Protein AF-K1RKN2-F1 (afdb_monomer_lite)

InterPro domains:
  IPR058036 Probable ATP-binding protein BrxC, 4th six-stranded beta-sheet domain [PF25796] (207-284)

Organism: NCBI:txid408170

Sequence (285 aa):
MEYEKEASGLKSLFAFDNPILDIKGFTSAAEFSATFPFVPYQFIVIQKVLAEIRKHGNSGKHLSGGERSMLSGFQEAAQKIENKDENALVPFYQFYDTVHTFLESAIRRVIDRCQNAADANDGLEQQDVNVLKLLYLVRYIEDVKANIENIAILMIDDIHTDKIALRASITASLERLLSQNYISRNGDTYAFLTDEEQDIAIDIKNTPVDSAQIVQSISQTVYGEIYPAKKYKYGKYDFAYDQYVDETLNGASTGGMRLRIVTVASDLYGVGDQRLIMDSQVNNE

pLDDT: mean 87.93, std 10.58, range [40.28, 98.69]

Structure (mmCIF, N/CA/C/O backbone):
data_AF-K1RKN2-F1
#
_entry.id   AF-K1RKN2-F1
#
loop_
_atom_site.group_PDB
_atom_site.id
_atom_site.type_symbol
_atom_site.label_atom_id
_atom_site.label_alt_id
_atom_site.label_comp_id
_atom_site.label_asym_id
_atom_site.label_entity_id
_atom_site.label_seq_id
_atom_site.pdbx_PDB_ins_code
_atom_site.Cartn_x
_atom_site.Cartn_y
_atom_site.Cartn_z
_atom_site.occupancy
_atom_site.B_iso_or_equiv
_atom_site.auth_seq_id
_atom_site.auth_comp_id
_atom_site.auth_asym_id
_atom_site.auth_atom_id
_atom_site.pdbx_PDB_model_num
ATOM 1 N N . MET A 1 1 ? -12.678 -11.183 26.853 1.00 65.19 1 MET A N 1
ATOM 2 C CA . MET A 1 1 ? -11.224 -11.286 26.615 1.00 65.19 1 MET A CA 1
ATOM 3 C C . MET A 1 1 ? -10.465 -10.783 27.837 1.00 65.19 1 MET A C 1
ATOM 5 O O . MET A 1 1 ? -10.923 -9.833 28.460 1.00 65.19 1 MET A O 1
ATOM 9 N N . GLU A 1 2 ? -9.357 -11.422 28.212 1.00 75.81 2 GLU A N 1
ATOM 10 C CA . GLU A 1 2 ? -8.550 -11.053 29.383 1.00 75.81 2 GLU A CA 1
ATOM 11 C C . GLU A 1 2 ? -7.178 -10.562 28.907 1.00 75.81 2 GLU A C 1
ATOM 13 O O . GLU A 1 2 ? -6.365 -11.355 28.440 1.00 75.81 2 GLU A O 1
ATOM 18 N N . TYR A 1 3 ? -6.930 -9.250 28.997 1.00 79.81 3 TYR A N 1
ATOM 19 C CA . TYR A 1 3 ? -5.730 -8.612 28.436 1.00 79.81 3 TYR A CA 1
ATOM 20 C C . TYR A 1 3 ? -4.422 -9.269 28.890 1.00 79.81 3 TYR A C 1
ATOM 22 O O . TYR A 1 3 ? -3.492 -9.377 28.102 1.00 79.81 3 TYR A O 1
ATOM 30 N N . GLU A 1 4 ? -4.336 -9.733 30.139 1.00 79.94 4 GLU A N 1
ATOM 31 C CA . GLU A 1 4 ? -3.111 -10.349 30.666 1.00 79.94 4 GLU A CA 1
ATOM 32 C C . GLU A 1 4 ? -2.678 -11.594 29.882 1.00 79.94 4 GLU A C 1
ATOM 34 O O . GLU A 1 4 ? -1.480 -11.844 29.760 1.00 79.94 4 GLU A O 1
ATOM 39 N N . LYS A 1 5 ? -3.631 -12.338 29.304 1.00 81.38 5 LYS A N 1
ATOM 40 C CA . LYS A 1 5 ? -3.345 -13.513 28.468 1.00 81.38 5 LYS A CA 1
ATOM 41 C C . LYS A 1 5 ? -2.843 -13.122 27.077 1.00 81.38 5 LYS A C 1
ATOM 43 O O . LYS A 1 5 ? -1.935 -13.768 26.563 1.00 81.38 5 LYS A O 1
ATOM 48 N N . GLU A 1 6 ? -3.358 -12.023 26.528 1.00 85.38 6 GLU A N 1
ATOM 49 C CA . GLU A 1 6 ? -3.052 -11.555 25.168 1.00 85.38 6 GLU A CA 1
ATOM 50 C C . GLU A 1 6 ? -1.935 -10.500 25.104 1.00 85.38 6 GLU A C 1
ATOM 52 O O . GLU A 1 6 ? -1.443 -10.170 24.025 1.00 85.38 6 GLU A O 1
ATOM 57 N N . ALA A 1 7 ? -1.482 -9.970 26.245 1.00 82.88 7 ALA A N 1
ATOM 58 C CA . ALA A 1 7 ? -0.577 -8.820 26.314 1.00 82.88 7 ALA A CA 1
ATOM 59 C C . ALA A 1 7 ? 0.721 -9.007 25.509 1.00 82.88 7 ALA A C 1
ATOM 61 O O . ALA A 1 7 ? 1.190 -8.075 24.852 1.00 82.88 7 ALA A O 1
ATOM 62 N N . SER A 1 8 ? 1.304 -10.210 25.542 1.00 82.69 8 SER A N 1
ATOM 63 C CA . SER A 1 8 ? 2.518 -10.525 24.776 1.00 82.69 8 SER A CA 1
ATOM 64 C C . SER A 1 8 ? 2.250 -10.546 23.266 1.00 82.69 8 SER A C 1
ATOM 66 O O . SER A 1 8 ? 3.017 -9.963 22.497 1.00 82.69 8 SER A O 1
ATOM 68 N N . GLY A 1 9 ? 1.136 -11.161 22.848 1.00 84.00 9 GLY A N 1
ATOM 69 C CA . GLY A 1 9 ? 0.706 -11.215 21.450 1.00 84.00 9 GLY A CA 1
ATOM 70 C C . GLY A 1 9 ? 0.421 -9.820 20.900 1.00 84.00 9 GLY A C 1
ATOM 71 O O . GLY A 1 9 ? 1.030 -9.410 19.915 1.00 84.00 9 GLY A O 1
ATOM 72 N N . LEU A 1 10 ? -0.386 -9.032 21.614 1.00 87.19 10 LEU A N 1
ATOM 73 C CA . LEU A 1 10 ? -0.710 -7.647 21.259 1.00 87.19 10 LEU A CA 1
ATOM 74 C C . LEU A 1 10 ? 0.541 -6.771 21.122 1.00 87.19 10 LEU A C 1
ATOM 76 O O . LEU A 1 10 ? 0.664 -5.999 20.170 1.00 87.19 10 LEU A O 1
ATOM 80 N N . LYS A 1 11 ? 1.508 -6.906 22.036 1.00 86.50 11 LYS A N 1
ATOM 81 C CA . LYS A 1 11 ? 2.770 -6.161 21.948 1.00 86.50 11 LYS A CA 1
ATOM 82 C C . LYS A 1 11 ? 3.591 -6.557 20.716 1.00 86.50 11 LYS A C 1
ATOM 84 O O . LYS A 1 11 ? 4.241 -5.700 20.123 1.00 86.50 11 LYS A O 1
ATOM 89 N N . SER A 1 12 ? 3.567 -7.833 20.330 1.00 86.44 12 SER A N 1
ATOM 90 C CA . SER A 1 12 ? 4.257 -8.333 19.134 1.00 86.44 12 SER A CA 1
ATOM 91 C C . SER A 1 12 ? 3.579 -7.890 17.832 1.00 86.44 12 SER A C 1
ATOM 93 O O . SER A 1 12 ? 4.269 -7.560 16.861 1.00 86.44 12 SER A O 1
ATOM 95 N N . LEU A 1 13 ? 2.244 -7.830 17.819 1.00 87.94 13 LEU A N 1
ATOM 96 C CA . LEU A 1 13 ? 1.457 -7.371 16.675 1.00 87.94 13 LEU A CA 1
ATOM 97 C C . LEU A 1 13 ? 1.789 -5.925 16.291 1.00 87.94 13 LEU A C 1
ATOM 99 O O . LEU A 1 13 ? 2.058 -5.654 15.122 1.00 87.94 13 LEU A O 1
ATOM 103 N N . PHE A 1 14 ? 1.859 -5.021 17.272 1.00 87.75 14 PHE A N 1
ATOM 104 C CA . PHE A 1 14 ? 2.032 -3.576 17.054 1.00 87.75 14 PHE A CA 1
ATOM 105 C C . PHE A 1 14 ? 3.468 -3.072 17.250 1.00 87.75 14 PHE A C 1
ATOM 107 O O . PHE A 1 14 ? 3.692 -1.943 17.694 1.00 87.75 14 PHE A O 1
ATOM 114 N N . ALA A 1 15 ? 4.450 -3.908 16.919 1.00 84.38 15 ALA A N 1
ATOM 115 C CA . ALA A 1 15 ? 5.859 -3.533 16.900 1.00 84.38 15 ALA A CA 1
ATOM 116 C C . ALA A 1 15 ? 6.217 -2.844 15.572 1.00 84.38 15 ALA A C 1
ATOM 118 O O . ALA A 1 15 ? 6.616 -3.509 14.619 1.00 84.38 15 ALA A O 1
ATOM 119 N N . PHE A 1 16 ? 6.035 -1.524 15.510 1.00 79.94 16 PHE A N 1
ATOM 120 C CA . PHE A 1 16 ? 6.422 -0.700 14.358 1.00 79.94 16 PHE A CA 1
ATOM 121 C C . PHE A 1 16 ? 7.943 -0.665 14.168 1.00 79.94 16 PHE A C 1
ATOM 123 O O . PHE A 1 16 ? 8.698 -0.739 15.141 1.00 79.94 16 PHE A O 1
ATOM 130 N N . ASP A 1 17 ? 8.385 -0.514 12.918 1.00 67.81 17 ASP A N 1
ATOM 131 C CA . ASP A 1 17 ? 9.796 -0.303 12.594 1.00 67.81 17 ASP A CA 1
ATOM 132 C C . ASP A 1 17 ? 10.154 1.183 12.761 1.00 67.81 17 ASP A C 1
ATOM 134 O O . ASP A 1 17 ? 9.523 2.052 12.156 1.00 67.81 17 ASP A O 1
ATOM 138 N N . ASN A 1 18 ? 11.147 1.466 13.608 1.00 62.19 18 ASN A N 1
ATOM 139 C CA . ASN A 1 18 ? 11.592 2.812 13.990 1.00 62.19 18 ASN A CA 1
ATOM 140 C C . ASN A 1 18 ? 10.448 3.779 14.401 1.00 62.19 18 ASN A C 1
ATOM 142 O O . ASN A 1 18 ? 10.292 4.844 13.797 1.00 62.19 18 ASN A O 1
ATOM 146 N N . PRO A 1 19 ? 9.624 3.430 15.410 1.00 59.16 19 PRO A N 1
ATOM 147 C CA . PRO A 1 19 ? 8.473 4.235 15.786 1.00 59.16 19 PRO A CA 1
ATOM 148 C C . PRO A 1 19 ? 8.908 5.578 16.364 1.00 59.16 19 PRO A C 1
ATOM 150 O O . PRO A 1 19 ? 9.767 5.653 17.246 1.00 59.16 19 PRO A O 1
ATOM 153 N N . ILE A 1 20 ? 8.233 6.642 15.939 1.00 62.53 20 ILE A N 1
ATOM 154 C CA . ILE A 1 20 ? 8.200 7.874 16.726 1.00 62.53 20 ILE A CA 1
ATOM 155 C C . ILE A 1 20 ? 7.487 7.557 18.041 1.00 62.53 20 ILE A C 1
ATOM 157 O O . ILE A 1 20 ? 6.513 6.807 18.042 1.00 62.53 20 ILE A O 1
ATOM 161 N N . LEU A 1 21 ? 8.001 8.103 19.151 1.00 62.91 21 LEU A N 1
ATOM 162 C CA . LEU A 1 21 ? 7.708 7.715 20.546 1.00 62.91 21 LEU A CA 1
ATOM 163 C C . LEU A 1 21 ? 6.218 7.494 20.887 1.00 62.9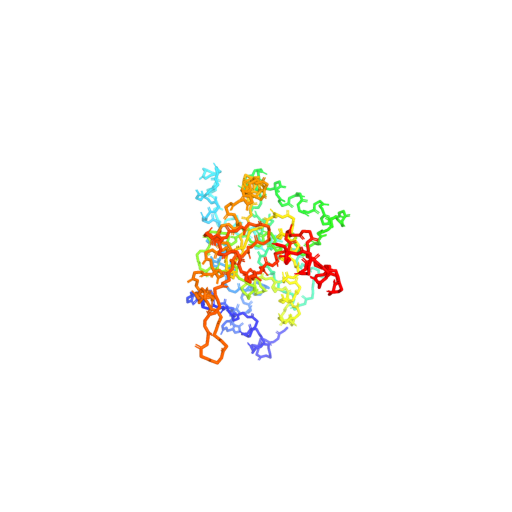1 21 LEU A C 1
ATOM 165 O O . LEU A 1 21 ? 5.913 6.732 21.809 1.00 62.91 21 LEU A O 1
ATOM 169 N N . ASP A 1 22 ? 5.303 8.112 20.140 1.00 72.44 22 ASP A N 1
ATOM 170 C CA . ASP A 1 22 ? 3.864 8.075 20.394 1.00 72.44 22 ASP A CA 1
ATOM 171 C C . ASP A 1 22 ? 3.067 7.108 19.487 1.00 72.44 22 ASP A C 1
ATOM 173 O O . ASP A 1 22 ? 1.899 6.844 19.768 1.00 72.44 22 ASP A O 1
ATOM 177 N N . ILE A 1 23 ? 3.659 6.520 18.437 1.00 83.19 23 ILE A N 1
ATOM 178 C CA . ILE A 1 23 ? 2.994 5.521 17.574 1.00 83.19 23 ILE A CA 1
ATOM 179 C C . ILE A 1 23 ? 3.245 4.122 18.139 1.00 83.19 23 ILE A C 1
ATOM 181 O O . ILE A 1 23 ? 4.245 3.470 17.841 1.00 83.19 23 ILE A O 1
ATOM 185 N N . LYS A 1 24 ? 2.328 3.664 18.993 1.00 84.62 24 LYS A N 1
ATOM 186 C CA . LYS A 1 24 ? 2.426 2.374 19.688 1.00 84.62 24 LYS A CA 1
ATOM 187 C C . LYS A 1 24 ? 1.077 1.669 19.817 1.00 84.62 24 LYS A C 1
ATOM 189 O O . LYS A 1 24 ? 0.017 2.292 19.746 1.00 84.62 24 LYS A O 1
A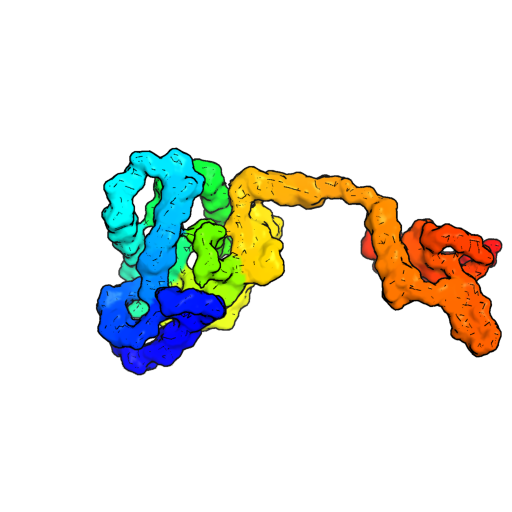TOM 194 N N . GLY A 1 25 ? 1.137 0.353 20.005 1.00 89.44 25 GLY A N 1
ATOM 195 C CA . GLY A 1 25 ? -0.019 -0.461 20.380 1.00 89.44 25 GLY A CA 1
ATOM 196 C C . GLY A 1 25 ? -0.429 -0.281 21.844 1.00 89.44 25 GLY A C 1
ATOM 197 O O . GLY A 1 25 ? -0.061 0.692 22.498 1.00 89.44 25 GLY A O 1
ATOM 198 N N . PHE A 1 26 ? -1.168 -1.256 22.369 1.00 90.31 26 PHE A N 1
ATOM 199 C CA . PHE A 1 26 ? -1.605 -1.271 23.765 1.00 90.31 26 PHE A CA 1
ATOM 200 C C . PHE A 1 26 ? -0.424 -1.356 24.742 1.00 90.31 26 PHE A C 1
ATOM 202 O O . PHE A 1 26 ? 0.475 -2.186 24.591 1.00 90.31 26 PHE A O 1
ATOM 209 N N . THR A 1 27 ? -0.442 -0.512 25.771 1.00 87.19 27 THR A N 1
ATOM 210 C CA . THR A 1 27 ? 0.589 -0.457 26.819 1.00 87.19 27 THR A CA 1
ATOM 211 C C . THR A 1 27 ? 0.103 -0.953 28.179 1.00 87.19 27 THR A C 1
ATOM 213 O O . THR A 1 27 ? 0.922 -1.283 29.037 1.00 87.19 27 THR A O 1
ATOM 216 N N . SER A 1 28 ? -1.214 -1.042 28.395 1.00 89.31 28 SER A N 1
ATOM 217 C CA . SER A 1 28 ? -1.804 -1.521 29.648 1.00 89.31 28 SER A CA 1
ATOM 218 C C . SER A 1 28 ? -3.206 -2.105 29.454 1.00 89.31 28 SER A C 1
ATOM 220 O O . SER A 1 28 ? -3.895 -1.782 28.488 1.00 89.31 28 SER A O 1
ATOM 222 N N . ALA A 1 29 ? -3.664 -2.904 30.424 1.00 89.94 29 ALA A N 1
ATOM 223 C CA . ALA A 1 29 ? -5.030 -3.438 30.451 1.00 89.94 29 ALA A CA 1
ATOM 224 C C . ALA A 1 29 ? -6.101 -2.335 30.518 1.00 89.94 29 ALA A C 1
ATOM 226 O O . ALA A 1 29 ? -7.191 -2.486 29.964 1.00 89.94 29 ALA A O 1
ATOM 227 N N . ALA A 1 30 ? -5.783 -1.222 31.189 1.00 91.62 30 ALA A N 1
ATOM 228 C CA . ALA A 1 30 ? -6.657 -0.057 31.277 1.00 91.62 30 ALA A CA 1
ATOM 229 C C . ALA A 1 30 ? -6.813 0.623 29.910 1.00 91.62 30 ALA A C 1
ATOM 231 O O . ALA A 1 30 ? -7.928 0.942 29.512 1.00 91.62 30 ALA A O 1
ATOM 232 N N . GLU A 1 31 ? -5.712 0.788 29.171 1.00 90.38 31 GLU A N 1
ATOM 233 C CA . GLU A 1 31 ? -5.738 1.346 27.816 1.00 90.38 31 GLU A CA 1
ATOM 234 C C . GLU A 1 31 ? -6.473 0.419 26.843 1.00 90.38 31 GLU A C 1
ATOM 236 O O . GLU A 1 31 ? -7.328 0.886 26.093 1.00 90.38 31 GLU A O 1
ATOM 241 N N . PHE A 1 32 ? -6.222 -0.892 26.916 1.00 91.44 32 PHE A N 1
ATOM 242 C CA . PHE A 1 32 ? -6.958 -1.891 26.141 1.00 91.44 32 PHE A CA 1
ATOM 243 C C . PHE A 1 32 ? -8.467 -1.804 26.396 1.00 91.44 32 PHE A C 1
ATOM 245 O O . PHE A 1 32 ? -9.239 -1.624 25.461 1.00 91.44 32 PHE A O 1
ATOM 252 N N . SER A 1 33 ? -8.891 -1.830 27.662 1.00 91.94 33 SER A N 1
ATOM 253 C CA . SER A 1 33 ? -10.316 -1.760 28.022 1.00 91.94 33 SER A CA 1
ATOM 254 C C . SER A 1 33 ? -10.979 -0.441 27.609 1.00 91.94 33 SER A C 1
ATOM 256 O O . SER A 1 33 ? -12.184 -0.410 27.384 1.00 91.94 33 SER A O 1
ATOM 258 N N . ALA A 1 34 ? -10.214 0.651 27.535 1.00 93.12 34 ALA A N 1
ATOM 259 C CA . ALA A 1 34 ? -10.728 1.969 27.178 1.00 93.12 34 ALA A CA 1
ATOM 260 C C . ALA A 1 34 ? -10.839 2.199 25.664 1.00 93.12 34 ALA A C 1
ATOM 262 O O . ALA A 1 34 ? -11.629 3.043 25.246 1.00 93.12 34 ALA A O 1
ATOM 263 N N . THR A 1 35 ? -10.027 1.510 24.857 1.00 94.12 35 THR A N 1
ATOM 264 C CA . THR A 1 35 ? -9.865 1.834 23.429 1.00 94.12 35 THR A CA 1
ATOM 265 C C . THR A 1 35 ? -10.258 0.712 22.481 1.00 94.12 35 THR A C 1
ATOM 267 O O . THR A 1 35 ? -10.606 1.013 21.343 1.00 94.12 35 THR A O 1
ATOM 270 N N . PHE A 1 36 ? -10.287 -0.548 22.929 1.00 93.62 36 PHE A N 1
ATOM 271 C CA . PHE A 1 36 ? -10.716 -1.679 22.105 1.00 93.62 36 PHE A CA 1
ATOM 272 C C . PHE A 1 36 ? -12.119 -1.436 21.507 1.00 93.62 36 PHE A C 1
ATOM 274 O O . PHE A 1 36 ? -13.011 -0.992 22.237 1.00 93.62 36 PHE A O 1
ATOM 281 N N . PRO A 1 37 ? -12.350 -1.702 20.204 1.00 95.12 37 PRO A N 1
ATOM 282 C CA . PRO A 1 37 ? -11.509 -2.438 19.239 1.00 95.12 37 PRO A CA 1
ATOM 283 C C . PRO A 1 37 ? -10.473 -1.586 18.479 1.00 95.12 37 PRO A C 1
ATOM 285 O O . PRO A 1 37 ? -9.876 -2.045 17.503 1.00 95.12 37 PRO A O 1
ATOM 288 N N . PHE A 1 38 ? -10.252 -0.341 18.900 1.00 96.19 38 PHE A N 1
ATOM 289 C CA . PHE A 1 38 ? -9.248 0.551 18.327 1.00 96.19 38 PHE A CA 1
ATOM 290 C C . PHE A 1 38 ? -7.908 0.415 19.041 1.00 96.19 38 PHE A C 1
ATOM 292 O O . PHE A 1 38 ? -7.830 0.185 20.248 1.00 96.19 38 PHE A O 1
ATOM 299 N N . VAL A 1 39 ? -6.835 0.601 18.283 1.00 95.25 39 VAL A N 1
ATOM 300 C CA . VAL A 1 39 ? -5.462 0.525 18.784 1.00 95.25 39 VAL A CA 1
ATOM 301 C C . VAL A 1 39 ? -4.957 1.944 19.085 1.00 95.25 39 VAL A C 1
ATOM 303 O O . VAL A 1 39 ? -5.203 2.840 18.276 1.00 95.25 39 VAL A O 1
ATOM 306 N N . PRO A 1 40 ? -4.220 2.195 20.187 1.00 93.62 40 PRO A N 1
ATOM 307 C CA . PRO A 1 40 ? -3.859 3.550 20.624 1.00 93.62 40 PRO A CA 1
ATOM 308 C C . PRO A 1 40 ? -3.225 4.456 19.561 1.00 93.62 40 PRO A C 1
ATOM 310 O O . PRO A 1 40 ? -3.576 5.634 19.472 1.00 93.62 40 PRO A O 1
ATOM 313 N N . TYR A 1 41 ? -2.348 3.925 18.700 1.00 92.88 41 TYR A N 1
ATOM 314 C CA . TYR A 1 41 ? -1.754 4.715 17.617 1.00 92.88 41 TYR A CA 1
ATOM 315 C C . TYR A 1 41 ? -2.806 5.367 16.703 1.00 92.88 41 TYR A C 1
ATOM 317 O O . TYR A 1 41 ? -2.566 6.447 16.163 1.00 92.88 41 TYR A O 1
ATOM 325 N N . GLN A 1 42 ? -3.977 4.743 16.527 1.00 94.62 42 GLN A N 1
ATOM 326 C CA . GLN A 1 42 ? -4.988 5.170 15.559 1.00 94.62 42 GLN A CA 1
ATOM 327 C C . GLN A 1 42 ? -5.529 6.560 15.881 1.00 94.62 42 GLN A C 1
ATOM 329 O O . GLN A 1 42 ? -5.731 7.349 14.963 1.00 94.62 42 GLN A O 1
ATOM 334 N N . PHE A 1 43 ? -5.673 6.899 17.167 1.00 91.94 43 PHE A N 1
ATOM 335 C CA . PHE A 1 43 ? -6.122 8.220 17.620 1.00 91.94 43 PHE A CA 1
ATOM 336 C C . PHE A 1 43 ? -5.153 9.338 17.221 1.00 91.94 43 PHE A C 1
ATOM 338 O O . PHE A 1 43 ? -5.583 10.435 16.868 1.00 91.94 43 PHE A O 1
ATOM 345 N N . ILE A 1 44 ? -3.849 9.055 17.224 1.00 90.81 44 ILE A N 1
ATOM 346 C CA . ILE A 1 44 ? -2.811 10.018 16.839 1.00 90.81 44 ILE A CA 1
ATOM 347 C C . ILE A 1 44 ? -2.704 10.099 15.317 1.00 90.81 44 ILE A C 1
ATOM 349 O O . ILE A 1 44 ? -2.654 11.194 14.753 1.00 90.81 44 ILE A O 1
ATOM 353 N N . VAL A 1 45 ? -2.675 8.951 14.636 1.00 91.56 45 VAL A N 1
ATOM 354 C CA . VAL A 1 45 ? -2.499 8.920 13.181 1.00 91.56 45 VAL A CA 1
ATOM 355 C C . VAL A 1 45 ? -3.703 9.565 12.494 1.00 91.56 45 VAL A C 1
ATOM 357 O O . VAL A 1 45 ? -3.503 10.435 11.653 1.00 91.56 45 VAL A O 1
ATOM 360 N N . ILE A 1 46 ? -4.946 9.266 12.895 1.00 90.81 46 ILE A N 1
ATOM 361 C CA . ILE A 1 46 ? -6.132 9.864 12.255 1.00 90.81 46 ILE A CA 1
ATOM 362 C C . ILE A 1 46 ? -6.200 11.388 12.429 1.00 90.81 46 ILE A C 1
ATOM 364 O O . ILE A 1 46 ? -6.611 12.098 11.512 1.00 90.81 46 ILE A O 1
ATOM 368 N N . GLN A 1 47 ? -5.740 11.920 13.567 1.00 88.88 47 GLN A N 1
ATOM 369 C CA . GLN A 1 47 ? -5.624 13.365 13.783 1.00 88.88 47 GLN A CA 1
ATOM 370 C C . GLN A 1 47 ? -4.686 14.015 12.766 1.00 88.88 47 GLN A C 1
ATOM 372 O O . GLN A 1 47 ? -5.017 15.063 12.203 1.00 88.88 47 GLN A O 1
ATOM 377 N N . LYS A 1 48 ? -3.541 13.373 12.507 1.00 90.06 48 LYS A N 1
ATOM 378 C CA . LYS A 1 48 ? -2.563 13.824 11.513 1.00 90.06 48 LYS A CA 1
ATOM 379 C C . LYS A 1 48 ? -3.130 13.711 10.101 1.00 90.06 48 LYS A C 1
ATOM 381 O O . LYS A 1 48 ? -3.084 14.691 9.368 1.00 90.06 48 LYS A O 1
ATOM 386 N N . VAL A 1 49 ? -3.788 12.601 9.761 1.00 90.25 49 VAL A N 1
ATOM 387 C CA . VAL A 1 49 ? -4.474 12.427 8.466 1.00 90.25 49 VAL A CA 1
ATOM 388 C C . VAL A 1 49 ? -5.489 13.544 8.215 1.00 90.25 49 VAL A C 1
ATOM 390 O O . VAL A 1 49 ? -5.455 14.195 7.174 1.00 90.25 49 VAL A O 1
ATOM 393 N N . LEU A 1 50 ? -6.361 13.837 9.184 1.00 86.88 50 LEU A N 1
ATOM 394 C CA . LEU A 1 50 ? -7.346 14.917 9.065 1.00 86.88 50 LEU A CA 1
ATOM 395 C C . LEU A 1 50 ? -6.699 16.307 8.962 1.00 86.88 50 LEU A C 1
ATOM 397 O O . LEU A 1 50 ? -7.293 17.226 8.394 1.00 86.88 50 LEU A O 1
ATOM 401 N N . ALA A 1 51 ? -5.521 16.513 9.553 1.00 86.75 51 ALA A N 1
ATOM 402 C CA . ALA A 1 51 ? -4.762 17.749 9.389 1.00 86.75 51 ALA A CA 1
ATOM 403 C C . ALA A 1 51 ? -4.178 17.862 7.971 1.00 86.75 51 ALA A C 1
ATOM 405 O O . ALA A 1 51 ? -4.317 18.913 7.349 1.00 86.75 51 ALA A O 1
ATOM 406 N N . GLU A 1 52 ? -3.610 16.784 7.433 1.00 88.00 52 GLU A N 1
ATOM 407 C CA . GLU A 1 52 ? -3.024 16.770 6.089 1.00 88.00 52 GLU A CA 1
ATOM 408 C C . GLU A 1 52 ? -4.077 16.891 4.984 1.00 88.00 52 GLU A C 1
ATOM 410 O O . GLU A 1 52 ? -3.916 17.697 4.070 1.00 88.00 52 GLU A O 1
ATOM 415 N N . ILE A 1 53 ? -5.226 16.220 5.115 1.00 84.31 53 ILE A N 1
ATOM 416 C CA . ILE A 1 53 ? -6.355 16.392 4.185 1.00 84.31 53 ILE A CA 1
ATOM 417 C C . ILE A 1 53 ? -6.836 17.850 4.163 1.00 84.31 53 ILE A C 1
ATOM 419 O O . ILE A 1 53 ? -7.206 18.362 3.110 1.00 84.31 53 ILE A O 1
ATOM 423 N N . ARG A 1 54 ? -6.803 18.561 5.300 1.00 79.75 54 ARG A N 1
ATOM 424 C CA . ARG A 1 54 ? -7.151 19.994 5.347 1.00 79.75 54 ARG A CA 1
ATOM 425 C C . ARG A 1 54 ? -6.124 20.889 4.666 1.00 79.75 54 ARG A C 1
ATOM 427 O O . ARG A 1 54 ? -6.516 21.905 4.102 1.00 79.75 54 ARG A O 1
ATOM 434 N N . LYS A 1 55 ? -4.836 20.553 4.772 1.00 84.44 55 LYS A N 1
ATOM 435 C CA . LYS A 1 55 ? -3.745 21.319 4.153 1.00 84.44 55 LYS A CA 1
ATOM 436 C C . LYS A 1 55 ? -3.712 21.130 2.640 1.00 84.44 55 LYS A C 1
ATOM 438 O O . LYS A 1 55 ? -3.493 22.096 1.918 1.00 84.44 55 LYS A O 1
ATOM 443 N N . HIS A 1 56 ? -3.919 19.895 2.189 1.00 79.44 56 HIS A N 1
ATOM 444 C CA . HIS A 1 56 ? -3.754 19.501 0.793 1.00 79.44 56 HIS A CA 1
ATOM 445 C C . HIS A 1 56 ? -5.065 19.442 0.002 1.00 79.44 56 HIS A C 1
ATOM 447 O O . HIS A 1 56 ? -5.022 19.450 -1.222 1.00 79.44 56 HIS A O 1
ATOM 453 N N . GLY A 1 57 ? -6.222 19.401 0.664 1.00 68.06 57 GLY A N 1
ATOM 454 C CA . GLY A 1 57 ? -7.521 19.420 0.000 1.00 68.06 57 GLY A CA 1
ATOM 455 C C . GLY A 1 57 ? -8.016 20.837 -0.292 1.00 68.06 57 GLY A C 1
ATOM 456 O O . GLY A 1 57 ? -8.037 21.702 0.587 1.00 68.06 57 GLY A O 1
ATOM 457 N N . ASN A 1 58 ? -8.549 21.051 -1.496 1.00 56.22 58 ASN A N 1
ATOM 458 C CA . ASN A 1 58 ? -9.200 22.302 -1.911 1.00 56.22 58 ASN A CA 1
ATOM 459 C C . ASN A 1 58 ? -10.416 22.704 -1.032 1.00 56.22 58 ASN A C 1
ATOM 461 O O . ASN A 1 58 ? -10.879 23.846 -1.075 1.00 56.22 58 ASN A O 1
ATOM 465 N N . SER A 1 59 ? -10.912 21.796 -0.180 1.00 54.50 59 SER A N 1
ATOM 466 C CA . SER A 1 59 ? -12.060 21.972 0.730 1.00 54.50 59 SER A CA 1
ATOM 467 C C . SER A 1 59 ? -11.738 22.649 2.075 1.00 54.50 59 SER A C 1
ATOM 469 O O . SER A 1 59 ? -12.612 22.723 2.946 1.00 54.50 59 SER A O 1
ATOM 471 N N . GLY A 1 60 ? -10.518 23.169 2.271 1.00 49.44 60 GLY A N 1
ATOM 472 C CA . GLY A 1 60 ? -9.991 23.700 3.544 1.00 49.44 60 GLY A CA 1
ATOM 473 C C . GLY A 1 60 ? -10.813 24.783 4.275 1.00 49.44 60 GLY A C 1
ATOM 474 O O . GLY A 1 60 ? -10.461 25.160 5.390 1.00 49.44 60 GLY A O 1
ATOM 475 N N . LYS A 1 61 ? -11.930 25.269 3.715 1.00 49.72 61 LYS A N 1
ATOM 476 C CA . LYS A 1 61 ? -12.816 26.273 4.337 1.00 49.72 61 LYS A CA 1
ATOM 477 C C . LYS A 1 61 ? -14.041 25.726 5.088 1.00 49.72 61 LYS A C 1
ATOM 479 O O . LYS A 1 61 ? -14.662 26.503 5.809 1.00 49.72 61 LYS A O 1
ATOM 484 N N . HIS A 1 62 ? -14.390 24.438 4.977 1.00 51.44 62 HIS A N 1
ATOM 485 C CA . HIS A 1 62 ? -15.623 23.892 5.585 1.00 51.44 62 HIS A CA 1
ATOM 486 C C . HIS A 1 62 ? -15.423 22.838 6.684 1.00 51.44 62 HIS A C 1
ATOM 488 O O . HIS A 1 62 ? -16.404 22.377 7.262 1.00 51.44 62 HIS A O 1
ATOM 494 N N . LEU A 1 63 ? -14.185 22.494 7.056 1.00 52.44 63 LEU A N 1
ATOM 495 C CA . LEU A 1 63 ? -13.929 21.536 8.141 1.00 52.44 63 LEU A CA 1
ATOM 496 C C . LEU A 1 63 ? -13.946 22.202 9.535 1.00 52.44 63 LEU A C 1
ATOM 498 O O . LEU A 1 63 ? -13.064 21.982 10.365 1.00 52.44 63 LEU A O 1
ATOM 502 N N . SER A 1 64 ? -14.948 23.043 9.801 1.00 49.28 64 SER A N 1
ATOM 503 C CA . SER A 1 64 ? -15.128 23.772 11.068 1.00 49.28 64 SER A CA 1
ATOM 504 C C . SER A 1 64 ? -15.630 22.895 12.232 1.00 49.28 64 SER A C 1
ATOM 506 O O . SER A 1 64 ? -15.986 23.413 13.286 1.00 49.28 64 SER A O 1
ATOM 508 N N . GLY A 1 65 ? -15.615 21.565 12.081 1.00 55.38 65 GLY A N 1
ATOM 509 C CA . GLY A 1 65 ? -16.057 20.596 13.090 1.00 55.38 65 GLY A CA 1
ATOM 510 C C . GLY A 1 65 ? -15.139 19.380 13.230 1.00 55.38 65 GLY A C 1
ATOM 511 O O . GLY A 1 65 ? -15.638 18.263 13.331 1.00 55.38 65 GLY A O 1
ATOM 512 N N . GLY A 1 66 ? -13.813 19.574 13.215 1.00 60.03 66 GLY A N 1
ATOM 513 C CA . GLY A 1 66 ? -12.820 18.485 13.179 1.00 60.03 66 GLY A CA 1
ATOM 514 C C . GLY A 1 66 ? -12.973 17.397 14.256 1.00 60.03 66 GLY A C 1
ATOM 515 O O . GLY A 1 66 ? -12.679 16.238 13.986 1.00 60.03 66 GLY A O 1
ATOM 516 N N . GLU A 1 67 ? -13.491 17.731 15.439 1.00 62.22 67 GLU A N 1
ATOM 517 C CA . GLU A 1 67 ? -13.728 16.761 16.522 1.00 62.22 67 GLU A CA 1
ATOM 518 C C . GLU A 1 67 ? -14.965 15.883 16.278 1.00 62.22 67 GLU A C 1
ATOM 520 O O . GLU A 1 67 ? -14.943 14.685 16.553 1.00 62.22 67 GLU A O 1
ATOM 525 N N . ARG A 1 68 ? -16.037 16.446 15.699 1.00 70.25 68 ARG A N 1
ATOM 526 C CA . ARG A 1 68 ? -17.242 15.677 15.341 1.00 70.25 68 ARG A CA 1
ATOM 527 C C . ARG A 1 68 ? -16.972 14.750 14.164 1.00 70.25 68 ARG A C 1
ATOM 529 O O . ARG A 1 68 ? -17.406 13.607 14.200 1.00 70.25 68 ARG A O 1
ATOM 536 N N . SER A 1 69 ? -16.209 15.215 13.173 1.00 70.31 69 SER A N 1
ATOM 537 C CA . SER A 1 69 ? -15.767 14.380 12.050 1.00 70.31 69 SER A CA 1
ATOM 538 C C . SER A 1 69 ? -14.928 13.190 12.518 1.00 70.31 69 SER A C 1
ATOM 540 O O . SER A 1 69 ? -15.092 12.091 12.002 1.00 70.31 69 SER A O 1
ATOM 542 N N . MET A 1 70 ? -14.074 13.383 13.528 1.00 78.94 70 MET A N 1
ATOM 543 C CA . MET A 1 70 ? -13.281 12.299 14.106 1.00 78.94 70 MET A CA 1
ATOM 544 C C . MET A 1 70 ? -14.159 11.285 14.845 1.00 78.94 70 MET A C 1
ATOM 546 O O . MET A 1 70 ? -14.063 10.096 14.565 1.00 78.94 70 MET A O 1
ATOM 550 N N . LEU A 1 71 ? -15.050 11.741 15.735 1.00 82.69 71 LEU A N 1
ATOM 551 C CA . LEU A 1 71 ? -15.959 10.855 16.474 1.00 82.69 71 LEU A CA 1
ATOM 552 C C . LEU A 1 71 ? -16.874 10.050 15.547 1.00 82.69 71 LEU A C 1
ATOM 554 O O . LEU A 1 71 ? -17.012 8.842 15.731 1.00 82.69 71 LEU A O 1
ATOM 558 N N . SER A 1 72 ? -17.454 10.695 14.530 1.00 82.44 72 SER A N 1
ATOM 559 C CA . SER A 1 72 ? -18.239 9.999 13.507 1.00 82.44 72 SER A CA 1
ATOM 560 C C . SER A 1 72 ? -17.407 8.958 12.764 1.00 82.44 72 SER A C 1
ATOM 562 O O . SER A 1 72 ? -17.931 7.898 12.444 1.00 82.44 72 SER A O 1
ATOM 564 N N . GLY A 1 73 ? -16.112 9.210 12.560 1.00 85.81 73 GLY A N 1
ATOM 565 C CA . GLY A 1 73 ? -15.229 8.242 11.923 1.00 85.81 73 GLY A CA 1
ATOM 566 C C . GLY A 1 73 ? -14.956 6.995 12.736 1.00 85.81 73 GLY A C 1
ATOM 567 O O . GLY A 1 73 ? -15.057 5.888 12.219 1.00 85.81 73 GLY A O 1
ATOM 568 N N . PHE A 1 74 ? -14.676 7.158 14.028 1.00 91.69 74 PHE A N 1
ATOM 569 C CA . PHE A 1 74 ? -14.563 6.013 14.931 1.00 91.69 74 PHE A CA 1
ATOM 570 C C . PHE A 1 74 ? -15.884 5.243 15.011 1.00 91.69 74 PHE A C 1
ATOM 572 O O . PHE A 1 74 ? -15.881 4.018 14.975 1.00 91.69 74 PHE A O 1
ATOM 579 N N . GLN A 1 75 ? -17.023 5.935 15.059 1.00 91.62 75 GLN A N 1
ATOM 580 C CA . GLN A 1 75 ? -18.324 5.269 15.053 1.00 91.62 75 GLN A CA 1
ATOM 581 C C . GLN A 1 75 ? -18.546 4.446 13.775 1.00 91.62 75 GLN A C 1
ATOM 583 O O . GLN A 1 75 ? -18.917 3.278 13.864 1.00 91.62 75 GLN A O 1
ATOM 588 N N . GLU A 1 76 ? -18.308 5.031 12.602 1.00 91.19 76 GLU A N 1
ATOM 589 C CA . GLU A 1 76 ? -18.474 4.358 11.311 1.00 91.19 76 GLU A CA 1
ATOM 590 C C . GLU A 1 76 ? -17.529 3.157 11.182 1.00 91.19 76 GLU A C 1
ATOM 592 O O . GLU A 1 76 ? -17.957 2.066 10.813 1.00 91.19 76 GLU A O 1
ATOM 597 N N . ALA A 1 77 ? -16.262 3.316 11.572 1.00 93.06 77 ALA A N 1
ATOM 598 C CA . ALA A 1 77 ? -15.284 2.236 11.531 1.00 93.06 77 ALA A CA 1
ATOM 599 C C . ALA A 1 77 ? -15.622 1.093 12.510 1.00 93.06 77 ALA A C 1
ATOM 601 O O . ALA A 1 77 ? -15.430 -0.073 12.170 1.00 93.06 77 ALA A O 1
ATOM 602 N N . ALA A 1 78 ? -16.185 1.396 13.688 1.00 93.19 78 ALA A N 1
ATOM 603 C CA . ALA A 1 78 ? -16.700 0.373 14.604 1.00 93.19 78 ALA A CA 1
ATOM 604 C C . ALA A 1 78 ? -17.898 -0.382 14.006 1.00 93.19 78 ALA A C 1
ATOM 606 O O . ALA A 1 78 ? -17.967 -1.605 14.110 1.00 93.19 78 ALA A O 1
ATOM 607 N N . GLN A 1 79 ? -18.821 0.321 13.341 1.00 94.12 79 GLN A N 1
ATOM 608 C CA . GLN A 1 79 ? -19.980 -0.302 12.690 1.00 94.12 79 GLN A CA 1
ATOM 609 C C . GLN A 1 79 ? -19.563 -1.301 11.600 1.00 94.12 79 GLN A C 1
ATOM 611 O O . GLN A 1 79 ? -20.205 -2.334 11.437 1.00 94.12 79 GLN A O 1
ATOM 616 N N . LYS A 1 80 ? -18.446 -1.062 10.900 1.00 92.50 80 LYS A N 1
ATOM 617 C CA . LYS A 1 80 ? -17.918 -1.990 9.880 1.00 92.50 80 LYS A CA 1
ATOM 618 C C . LYS A 1 80 ? -17.511 -3.357 10.432 1.00 92.50 80 LYS A C 1
ATOM 620 O O . LYS A 1 80 ? -17.438 -4.311 9.660 1.00 92.50 80 LYS A O 1
ATOM 625 N N . ILE A 1 81 ? -17.244 -3.460 11.733 1.00 93.38 81 ILE A N 1
ATOM 626 C CA . ILE A 1 81 ? -16.851 -4.714 12.384 1.00 93.38 81 ILE A CA 1
ATOM 627 C C . ILE A 1 81 ? -17.904 -5.235 13.368 1.00 93.38 81 ILE A C 1
ATOM 629 O O . ILE A 1 81 ? -17.625 -6.179 14.096 1.00 93.38 81 ILE A O 1
ATOM 633 N N . GLU A 1 82 ? -19.121 -4.676 13.372 1.00 93.31 82 GLU A N 1
ATOM 634 C CA . GLU A 1 82 ? -20.173 -5.027 14.345 1.00 93.31 82 GLU A CA 1
ATOM 635 C C . GLU A 1 82 ? -20.562 -6.517 14.329 1.00 93.31 82 GLU A C 1
ATOM 637 O O . GLU A 1 82 ? -21.020 -7.050 15.335 1.00 93.31 82 GLU A O 1
ATOM 642 N N . ASN A 1 83 ? -20.374 -7.179 13.182 1.00 94.25 83 ASN A N 1
ATOM 643 C CA . ASN A 1 83 ? -20.715 -8.585 12.961 1.00 94.25 83 ASN A CA 1
ATOM 644 C C . ASN A 1 83 ? -19.500 -9.524 13.072 1.00 94.25 83 ASN A C 1
ATOM 646 O O . ASN A 1 83 ? -19.616 -10.707 12.746 1.00 94.25 83 ASN A O 1
ATOM 650 N N . LYS A 1 84 ? -18.328 -9.008 13.466 1.00 94.81 84 LYS A N 1
ATOM 651 C CA . LYS A 1 84 ? -17.142 -9.825 13.745 1.00 94.81 84 LYS A CA 1
ATOM 652 C C . LYS A 1 84 ? -17.154 -10.319 15.201 1.00 94.81 84 LYS A C 1
ATOM 654 O O . LYS A 1 84 ? -18.005 -9.923 15.994 1.00 94.81 84 LYS A O 1
ATOM 659 N N . ASP A 1 85 ? -16.244 -11.232 15.529 1.00 93.31 85 ASP A N 1
ATOM 660 C CA . ASP A 1 85 ? -16.123 -11.789 16.878 1.00 93.31 85 ASP A CA 1
ATOM 661 C C . ASP A 1 85 ? -15.452 -10.808 17.863 1.00 93.31 85 ASP A C 1
ATOM 663 O O . ASP A 1 85 ? -15.072 -9.687 17.514 1.00 93.31 85 ASP A O 1
ATOM 667 N N . GLU A 1 86 ? -15.294 -11.225 19.121 1.00 90.62 86 GLU A N 1
ATOM 668 C CA . GLU A 1 86 ? -14.658 -10.411 20.158 1.00 90.62 86 GLU A CA 1
ATOM 669 C C . GLU A 1 86 ? -13.159 -10.148 19.942 1.00 90.62 86 GLU A C 1
ATOM 671 O O . GLU A 1 86 ? -12.582 -9.365 20.697 1.00 90.62 86 GLU A O 1
ATOM 676 N N . ASN A 1 87 ? -12.528 -10.794 18.959 1.00 93.44 87 ASN A N 1
ATOM 677 C CA . ASN A 1 87 ? -11.106 -10.665 18.636 1.00 93.44 87 ASN A CA 1
ATOM 678 C C . ASN A 1 87 ? -10.844 -9.604 17.566 1.00 93.44 87 ASN A C 1
ATOM 680 O O . ASN A 1 87 ? -9.694 -9.211 17.345 1.00 93.44 87 ASN A O 1
ATOM 684 N N . ALA A 1 88 ? -11.914 -9.113 16.942 1.00 95.94 88 ALA A N 1
ATOM 685 C CA . ALA A 1 88 ? -11.856 -8.143 15.875 1.00 95.94 88 ALA A CA 1
ATOM 686 C C . ALA A 1 88 ? -11.237 -6.816 16.319 1.00 95.94 88 ALA A C 1
ATOM 688 O O . ALA A 1 88 ? -11.660 -6.171 17.281 1.00 95.94 88 ALA A O 1
ATOM 689 N N . LEU A 1 89 ? -10.271 -6.370 15.530 1.00 96.56 89 LEU A N 1
ATOM 690 C CA . LEU A 1 89 ? -9.711 -5.033 15.581 1.00 96.56 89 LEU A CA 1
ATOM 691 C C . LEU A 1 89 ? -10.201 -4.238 14.376 1.00 96.56 89 LEU A C 1
ATOM 693 O O . LEU A 1 89 ? -10.515 -4.790 13.319 1.00 96.56 89 LEU A O 1
ATOM 697 N N . VAL A 1 90 ? -10.238 -2.917 14.516 1.00 97.25 90 VAL A N 1
ATOM 698 C CA . VAL A 1 90 ? -10.472 -2.038 13.369 1.00 97.25 90 VAL A CA 1
ATOM 699 C C . VAL A 1 90 ? -9.143 -1.818 12.643 1.00 97.25 90 VAL A C 1
ATOM 701 O O . VAL A 1 90 ? -8.271 -1.155 13.207 1.00 97.25 90 VAL A O 1
ATOM 704 N N . PRO A 1 91 ? -8.954 -2.303 11.403 1.00 96.88 91 PRO A N 1
ATOM 705 C CA . PRO A 1 91 ? -7.763 -1.980 10.627 1.00 96.88 91 PRO A CA 1
ATOM 706 C C . PRO A 1 91 ? -7.818 -0.525 10.141 1.00 96.88 91 PRO A C 1
ATOM 708 O O . PRO A 1 91 ? -8.887 0.025 9.866 1.00 96.88 91 PRO A O 1
ATOM 711 N N . PHE A 1 92 ? -6.659 0.119 10.003 1.00 96.88 92 PHE A N 1
ATOM 712 C CA . PHE A 1 92 ? -6.584 1.570 9.813 1.00 96.88 92 PHE A CA 1
ATOM 713 C C . PHE A 1 92 ? -7.184 2.052 8.481 1.00 96.88 92 PHE A C 1
ATOM 715 O O . PHE A 1 92 ? -7.676 3.176 8.398 1.00 96.88 92 PHE A O 1
ATOM 722 N N . TYR A 1 93 ? -7.219 1.202 7.450 1.00 96.81 93 TYR A N 1
ATOM 723 C CA . TYR A 1 93 ? -7.839 1.550 6.167 1.00 96.81 93 TYR A CA 1
ATOM 724 C C . TYR A 1 93 ? -9.339 1.865 6.281 1.00 96.81 93 TYR A C 1
ATOM 726 O O . TYR A 1 93 ? -9.862 2.585 5.433 1.00 96.81 93 TYR A O 1
ATOM 734 N N . GLN A 1 94 ? -10.033 1.375 7.319 1.00 95.69 94 GLN A N 1
ATOM 735 C CA . GLN A 1 94 ? -11.470 1.623 7.520 1.00 95.69 94 GLN A CA 1
ATOM 736 C C . GLN A 1 94 ? -11.775 3.110 7.733 1.00 95.69 94 GLN A C 1
ATOM 738 O O . GLN A 1 94 ? -12.844 3.583 7.359 1.00 95.69 94 GLN A O 1
ATOM 743 N N . PHE A 1 95 ? -10.811 3.882 8.246 1.00 93.94 95 PHE A N 1
ATOM 744 C CA . PHE A 1 95 ? -10.953 5.331 8.391 1.00 93.94 95 PHE A CA 1
ATOM 745 C C . PHE A 1 95 ? -10.984 6.079 7.050 1.00 93.94 95 PHE A C 1
ATOM 747 O O . PHE A 1 95 ? -11.344 7.258 7.019 1.00 93.94 95 PHE A O 1
ATOM 754 N N . TYR A 1 96 ? -10.645 5.421 5.933 1.00 93.00 96 TYR A N 1
ATOM 755 C CA . TYR A 1 96 ? -10.815 6.000 4.602 1.00 93.00 96 TYR A CA 1
ATOM 756 C C . TYR A 1 96 ? -12.277 6.358 4.340 1.00 93.00 96 TYR A C 1
ATOM 758 O O . TYR A 1 96 ? -12.557 7.460 3.872 1.00 93.00 96 TYR A O 1
ATOM 766 N N . ASP A 1 97 ? -13.205 5.466 4.689 1.00 86.75 97 ASP A N 1
ATOM 767 C CA . ASP A 1 97 ? -14.637 5.663 4.454 1.00 86.75 97 ASP A CA 1
ATOM 768 C C . ASP A 1 97 ? -15.161 6.891 5.222 1.00 86.75 97 ASP A C 1
ATOM 770 O O . ASP A 1 97 ? -16.011 7.622 4.727 1.00 86.75 97 ASP A O 1
ATOM 774 N N . THR A 1 98 ? -14.557 7.249 6.352 1.00 81.81 98 THR A N 1
ATOM 775 C CA . THR A 1 98 ? -14.884 8.504 7.041 1.00 81.81 98 THR A CA 1
ATOM 776 C C . THR A 1 98 ? -14.412 9.731 6.269 1.00 81.81 98 THR A C 1
ATOM 778 O O . THR A 1 98 ? -15.120 10.738 6.164 1.00 81.81 98 THR A O 1
ATOM 781 N N . VAL A 1 99 ? -13.181 9.691 5.755 1.00 84.38 99 VAL A N 1
ATOM 782 C CA . VAL A 1 99 ? -12.565 10.873 5.149 1.00 84.38 99 VAL A CA 1
ATOM 783 C C . VAL A 1 99 ? -12.947 11.063 3.684 1.00 84.38 99 VAL A C 1
ATOM 785 O O . VAL A 1 99 ? -12.865 12.192 3.198 1.00 84.38 99 VAL A O 1
ATOM 788 N N . HIS A 1 100 ? -13.408 10.010 2.993 1.00 84.69 100 HIS A N 1
ATOM 789 C CA . HIS A 1 100 ? -13.641 10.012 1.543 1.00 84.69 100 HIS A CA 1
ATOM 790 C C . HIS A 1 100 ? -14.582 11.140 1.087 1.00 84.69 100 HIS A C 1
ATOM 792 O O . HIS A 1 100 ? -14.391 11.722 0.018 1.00 84.69 100 HIS A O 1
ATOM 798 N N . THR A 1 101 ? -15.564 11.504 1.918 1.00 80.81 101 THR A N 1
ATOM 799 C CA . THR A 1 101 ? -16.532 12.573 1.626 1.00 80.81 101 THR A CA 1
ATOM 800 C C . THR A 1 101 ? -15.878 13.950 1.482 1.00 80.81 101 THR A C 1
ATOM 802 O O . THR A 1 101 ? -16.379 14.789 0.725 1.00 80.81 101 THR A O 1
ATOM 805 N N . PHE A 1 102 ? -14.736 14.166 2.141 1.00 77.38 102 PHE A N 1
ATOM 806 C CA . PHE A 1 102 ? -13.968 15.413 2.119 1.00 77.38 102 PHE A CA 1
ATOM 807 C C . PHE A 1 102 ? -12.898 15.449 1.022 1.00 77.38 102 PHE A C 1
ATOM 809 O O . PHE A 1 102 ? -12.346 16.517 0.751 1.00 77.38 102 PHE A O 1
ATOM 816 N N . LEU A 1 103 ? -12.609 14.308 0.390 1.00 83.38 103 LEU A N 1
ATOM 817 C CA . LEU A 1 103 ? -11.557 14.190 -0.618 1.00 83.38 103 LEU A CA 1
ATOM 818 C C . LEU A 1 103 ? -11.995 14.771 -1.956 1.00 83.38 103 LEU A C 1
ATOM 820 O O . LEU A 1 103 ? -13.178 14.799 -2.285 1.00 83.38 103 LEU A O 1
ATOM 824 N N . GLU A 1 104 ? -11.050 15.192 -2.778 1.00 84.25 104 GLU A N 1
ATOM 825 C CA . GLU A 1 104 ? -11.359 15.651 -4.131 1.00 84.25 104 GLU A CA 1
ATOM 826 C C . GLU A 1 104 ? -11.867 14.504 -5.008 1.00 84.25 104 GLU A C 1
ATOM 828 O O . GLU A 1 104 ? -11.520 13.339 -4.802 1.00 84.25 104 GLU A O 1
ATOM 833 N N . SER A 1 105 ? -12.697 14.827 -6.003 1.00 86.81 105 SER A N 1
ATOM 834 C CA . SER A 1 105 ? -13.273 13.818 -6.899 1.00 86.81 105 SER A CA 1
ATOM 835 C C . SER A 1 105 ? -12.196 13.020 -7.633 1.00 86.81 105 SER A C 1
ATOM 837 O O . SER A 1 105 ? -12.360 11.818 -7.801 1.00 86.81 105 SER A O 1
ATOM 839 N N . ALA A 1 106 ? -11.078 13.651 -8.006 1.00 87.00 106 ALA A N 1
ATOM 840 C CA . ALA A 1 106 ? -9.946 12.978 -8.642 1.00 87.00 106 ALA A CA 1
ATOM 841 C C . ALA A 1 106 ? -9.385 11.837 -7.777 1.00 87.00 106 ALA A C 1
ATOM 843 O O . ALA A 1 106 ? -9.179 10.734 -8.267 1.00 87.00 106 ALA A O 1
ATOM 844 N N . ILE A 1 107 ? -9.236 12.064 -6.470 1.00 88.50 107 ILE A N 1
ATOM 845 C CA . ILE A 1 107 ? -8.736 11.053 -5.530 1.00 88.50 107 ILE A CA 1
ATOM 846 C C . ILE A 1 107 ? -9.740 9.907 -5.384 1.00 88.50 107 ILE A C 1
ATOM 848 O O . ILE A 1 107 ? -9.360 8.738 -5.425 1.00 88.50 107 ILE A O 1
ATOM 852 N N . ARG A 1 108 ? -11.031 10.237 -5.238 1.00 91.94 108 ARG A N 1
ATOM 853 C CA . ARG A 1 108 ? -12.096 9.228 -5.122 1.00 91.94 108 ARG A CA 1
ATOM 854 C C . ARG A 1 108 ? -12.164 8.346 -6.365 1.00 91.94 108 ARG A C 1
ATOM 856 O O . ARG A 1 108 ? -12.198 7.132 -6.232 1.00 91.94 108 ARG A O 1
ATOM 863 N N . ARG A 1 109 ? -12.058 8.939 -7.561 1.00 93.56 109 ARG A N 1
ATOM 864 C CA . ARG A 1 109 ? -12.080 8.202 -8.834 1.00 93.56 109 ARG A CA 1
ATOM 865 C C . ARG A 1 109 ? -10.995 7.134 -8.924 1.00 93.56 109 ARG A C 1
ATOM 867 O O . ARG A 1 109 ? -11.275 6.075 -9.470 1.00 93.56 109 ARG A O 1
ATOM 874 N N . VAL A 1 110 ? -9.790 7.378 -8.406 1.00 95.88 110 VAL A N 1
ATOM 875 C CA . VAL A 1 110 ? -8.730 6.354 -8.380 1.00 95.88 110 VAL A CA 1
ATOM 876 C C . VAL A 1 110 ? -9.169 5.142 -7.553 1.00 95.88 110 VAL A C 1
ATOM 878 O O . VAL A 1 110 ? -9.070 4.009 -8.021 1.00 95.88 110 VAL A O 1
ATOM 881 N N . ILE A 1 111 ? -9.691 5.373 -6.344 1.00 96.50 111 ILE A N 1
ATOM 882 C CA . ILE A 1 111 ? -10.178 4.299 -5.466 1.00 96.50 111 ILE A CA 1
ATOM 883 C C . ILE A 1 111 ? -11.392 3.597 -6.081 1.00 96.50 111 ILE A C 1
ATOM 885 O O . ILE A 1 111 ? -11.432 2.371 -6.087 1.00 96.50 111 ILE A O 1
ATOM 889 N N . ASP A 1 112 ? -12.332 4.342 -6.664 1.00 96.19 112 ASP A N 1
ATOM 890 C CA . ASP A 1 112 ? -13.524 3.785 -7.312 1.00 96.19 112 ASP A CA 1
ATOM 891 C C . ASP A 1 112 ? -13.154 2.902 -8.514 1.00 96.19 112 ASP A C 1
ATOM 893 O O . ASP A 1 112 ? -13.731 1.833 -8.700 1.00 96.19 112 ASP A O 1
ATOM 897 N N . ARG A 1 113 ? -12.163 3.302 -9.328 1.00 96.75 113 ARG A N 1
ATOM 898 C CA . ARG A 1 113 ? -11.646 2.456 -10.420 1.00 96.75 113 ARG A CA 1
ATOM 899 C C . ARG A 1 113 ? -11.029 1.167 -9.886 1.00 96.75 113 ARG A C 1
ATOM 901 O O . ARG A 1 113 ? -11.327 0.100 -10.420 1.00 96.75 113 ARG A O 1
ATOM 908 N N . CYS A 1 114 ? -10.229 1.262 -8.823 1.00 97.81 114 CYS A N 1
ATOM 909 C CA . CYS A 1 114 ? -9.643 0.096 -8.165 1.00 97.81 114 CYS A CA 1
ATOM 910 C C . CYS A 1 114 ? -10.732 -0.843 -7.621 1.00 97.81 114 CYS A C 1
ATOM 912 O O . CYS A 1 114 ? -10.645 -2.053 -7.812 1.00 97.81 114 CYS A O 1
ATOM 914 N N . GLN A 1 115 ? -11.774 -0.289 -6.990 1.00 98.00 115 GLN A N 1
ATOM 915 C CA . GLN A 1 115 ? -12.909 -1.047 -6.463 1.00 98.00 115 GLN A CA 1
ATOM 916 C C . GLN A 1 115 ? -13.684 -1.748 -7.580 1.00 98.00 115 GLN A C 1
ATOM 918 O O . GLN A 1 115 ? -13.909 -2.948 -7.496 1.00 98.00 115 GLN A O 1
ATOM 923 N N . ASN A 1 116 ? -14.022 -1.037 -8.659 1.00 98.12 116 ASN A N 1
ATOM 924 C CA . ASN A 1 116 ? -14.741 -1.619 -9.794 1.00 98.12 116 ASN A CA 1
ATOM 925 C C . ASN A 1 116 ? -13.959 -2.773 -10.442 1.00 98.12 116 ASN A C 1
ATOM 927 O O . ASN A 1 116 ? -14.549 -3.790 -10.800 1.00 98.12 116 ASN A O 1
ATOM 931 N N . ALA A 1 117 ? -12.637 -2.634 -10.579 1.00 97.56 117 ALA A N 1
ATOM 932 C CA . ALA A 1 117 ? -11.777 -3.697 -11.091 1.00 97.56 117 ALA A CA 1
ATOM 933 C C . ALA A 1 117 ? -11.719 -4.903 -10.135 1.00 97.56 117 ALA A C 1
ATOM 935 O O . ALA A 1 117 ? -11.801 -6.042 -10.593 1.00 97.56 117 ALA A O 1
ATOM 936 N N . ALA A 1 118 ? -11.658 -4.674 -8.819 1.00 98.06 118 ALA A N 1
ATOM 937 C CA . ALA A 1 118 ? -11.720 -5.744 -7.823 1.00 98.06 118 ALA A CA 1
ATOM 938 C C . ALA A 1 118 ? -13.083 -6.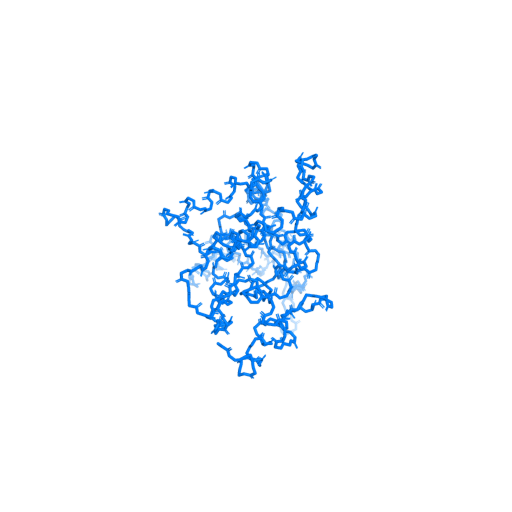464 -7.805 1.00 98.06 118 ALA A C 1
ATOM 940 O O . ALA A 1 118 ? -13.134 -7.689 -7.710 1.00 98.06 118 ALA A O 1
ATOM 941 N N . ASP A 1 119 ? -14.190 -5.731 -7.942 1.00 98.12 119 ASP A N 1
ATOM 942 C CA . ASP A 1 119 ? -15.546 -6.292 -8.009 1.00 98.12 119 ASP A CA 1
ATOM 943 C C . ASP A 1 119 ? -15.751 -7.127 -9.284 1.00 98.12 119 ASP A C 1
ATOM 945 O O . ASP A 1 119 ? -16.408 -8.171 -9.263 1.00 98.12 119 ASP A O 1
ATOM 949 N N . ALA A 1 120 ? -15.149 -6.691 -10.394 1.00 97.50 120 ALA A N 1
ATOM 950 C CA . ALA A 1 120 ? -15.173 -7.390 -11.675 1.00 97.50 120 ALA A CA 1
ATOM 951 C C . ALA A 1 120 ? -14.144 -8.534 -11.785 1.00 97.50 120 ALA A C 1
ATOM 953 O O . ALA A 1 120 ? -14.187 -9.279 -12.763 1.00 97.50 120 ALA A O 1
ATOM 954 N N . ASN A 1 121 ? -13.255 -8.705 -10.797 1.00 95.06 121 ASN A N 1
ATOM 955 C CA . ASN A 1 121 ? -12.093 -9.606 -10.843 1.00 95.06 121 ASN A CA 1
ATOM 956 C C . ASN A 1 121 ? -11.156 -9.345 -12.044 1.00 95.06 121 ASN A C 1
ATOM 958 O O . ASN A 1 121 ? -10.590 -10.274 -12.623 1.00 95.06 121 ASN A O 1
ATOM 962 N N . ASP A 1 122 ? -10.970 -8.078 -12.416 1.00 95.44 122 ASP A N 1
ATOM 963 C CA . ASP A 1 122 ? -10.116 -7.642 -13.530 1.00 95.44 122 ASP A CA 1
ATOM 964 C C . ASP A 1 122 ? -8.664 -7.419 -13.070 1.00 95.44 122 ASP A C 1
ATOM 966 O O . ASP A 1 122 ? -8.113 -6.318 -13.099 1.00 95.44 122 ASP A O 1
ATOM 970 N N . GLY A 1 123 ? -8.051 -8.479 -12.539 1.00 94.75 123 GLY A N 1
ATOM 971 C CA . GLY A 1 123 ? -6.654 -8.469 -12.092 1.00 94.75 123 GLY A CA 1
ATOM 972 C C . GLY A 1 123 ? -6.382 -7.775 -10.749 1.00 94.75 123 GLY A C 1
ATOM 973 O O . GLY A 1 123 ? -5.217 -7.683 -10.362 1.00 94.75 123 GLY A O 1
ATOM 974 N N . LEU A 1 124 ? -7.421 -7.324 -10.038 1.00 98.12 124 LEU A N 1
ATOM 975 C CA . LEU A 1 124 ? -7.344 -6.804 -8.668 1.00 98.12 124 LEU A CA 1
ATOM 976 C C . LEU A 1 124 ? -8.261 -7.590 -7.723 1.00 98.12 124 LEU A C 1
ATOM 978 O O . LEU A 1 124 ? -9.257 -8.179 -8.140 1.00 98.12 124 LEU A O 1
ATOM 982 N N . GLU A 1 125 ? -7.926 -7.564 -6.438 1.00 98.25 125 GLU A N 1
ATOM 983 C CA . GLU A 1 125 ? -8.667 -8.185 -5.339 1.00 98.25 125 GLU A CA 1
ATOM 984 C C . GLU A 1 125 ? -9.171 -7.129 -4.342 1.00 98.25 125 GLU A C 1
ATOM 986 O O . GLU A 1 125 ? -8.648 -6.019 -4.254 1.00 98.25 125 GLU A O 1
ATOM 991 N N . GLN A 1 126 ? -10.158 -7.481 -3.511 1.00 97.94 126 GLN A N 1
ATOM 992 C CA . GLN A 1 126 ? -10.711 -6.568 -2.494 1.00 97.94 126 GLN A CA 1
ATOM 993 C C . GLN A 1 126 ? -9.649 -6.056 -1.508 1.00 97.94 126 GLN A C 1
ATOM 995 O O . GLN A 1 126 ? -9.707 -4.917 -1.043 1.00 97.94 126 GLN A O 1
ATOM 1000 N N . GLN A 1 127 ? -8.645 -6.881 -1.203 1.00 97.94 127 GLN A N 1
ATOM 1001 C CA . GLN A 1 127 ? -7.537 -6.471 -0.348 1.00 97.94 127 GLN A CA 1
ATOM 1002 C C . GLN A 1 127 ? -6.689 -5.363 -0.984 1.00 97.94 127 GLN A C 1
ATOM 1004 O O . GLN A 1 127 ? -6.219 -4.484 -0.261 1.00 97.94 127 GLN A O 1
ATOM 1009 N N . ASP A 1 128 ? -6.551 -5.351 -2.310 1.00 98.62 128 ASP A N 1
ATOM 1010 C CA . ASP A 1 128 ? -5.786 -4.333 -3.034 1.00 98.62 128 ASP A CA 1
ATOM 1011 C C . ASP A 1 128 ? -6.415 -2.954 -2.823 1.00 98.62 128 ASP A C 1
ATOM 1013 O O . ASP A 1 128 ? -5.713 -1.981 -2.554 1.00 98.62 128 ASP A O 1
ATOM 1017 N N . VAL A 1 129 ? -7.750 -2.882 -2.828 1.00 98.50 129 VAL A N 1
ATOM 1018 C CA . VAL A 1 129 ? -8.485 -1.647 -2.528 1.00 98.50 129 VAL A CA 1
ATOM 1019 C C . VAL A 1 129 ? -8.202 -1.177 -1.102 1.00 98.50 129 VAL A C 1
ATOM 1021 O O . VAL A 1 129 ? -7.943 0.005 -0.877 1.00 98.50 129 VAL A O 1
ATOM 1024 N N . ASN A 1 130 ? -8.202 -2.091 -0.129 1.00 98.38 130 ASN A N 1
ATOM 1025 C CA . ASN A 1 130 ? -7.918 -1.760 1.269 1.00 98.38 130 ASN A CA 1
ATOM 1026 C C . ASN A 1 130 ? -6.480 -1.246 1.452 1.00 98.38 130 ASN A C 1
ATOM 1028 O O . ASN A 1 130 ? -6.263 -0.251 2.146 1.00 98.38 130 ASN A O 1
ATOM 1032 N N . VAL A 1 131 ? -5.507 -1.871 0.783 1.00 98.62 131 VAL A N 1
ATOM 1033 C CA . VAL A 1 131 ? -4.109 -1.412 0.769 1.00 98.62 131 VAL A CA 1
ATOM 1034 C C . VAL A 1 131 ? -3.994 -0.043 0.103 1.00 98.62 131 VAL A C 1
ATOM 1036 O O . VAL A 1 131 ? -3.308 0.835 0.623 1.00 98.62 131 VAL A O 1
ATOM 1039 N N . LEU A 1 132 ? -4.701 0.189 -1.003 1.00 98.50 132 LEU A N 1
ATOM 1040 C CA . LEU A 1 132 ? -4.686 1.470 -1.702 1.00 98.50 132 LEU A CA 1
ATOM 1041 C C . LEU A 1 132 ? -5.298 2.598 -0.853 1.00 98.50 132 LEU A C 1
ATOM 1043 O O . LEU A 1 132 ? -4.714 3.680 -0.754 1.00 98.50 132 LEU A O 1
ATOM 1047 N N . LYS A 1 133 ? -6.423 2.329 -0.174 1.00 97.94 133 LYS A N 1
ATOM 1048 C CA . LYS A 1 133 ? -7.036 3.230 0.818 1.00 97.94 133 LYS A CA 1
ATOM 1049 C C . LYS A 1 133 ? -6.058 3.564 1.944 1.00 97.94 133 LYS A C 1
ATOM 1051 O O . LYS A 1 133 ? -5.917 4.731 2.309 1.00 97.94 133 LYS A O 1
ATOM 1056 N N . LEU A 1 134 ? -5.351 2.562 2.468 1.00 98.06 134 LEU A N 1
ATOM 1057 C CA . LEU A 1 134 ? -4.343 2.762 3.506 1.00 98.06 134 LEU A CA 1
ATOM 1058 C C . LEU A 1 134 ? -3.191 3.651 3.024 1.00 98.06 134 LEU A C 1
ATOM 1060 O O . LEU A 1 134 ? -2.845 4.614 3.707 1.00 98.06 134 LEU A O 1
ATOM 1064 N N . LEU A 1 135 ? -2.621 3.356 1.853 1.00 97.88 135 LEU A N 1
ATOM 1065 C CA . LEU A 1 135 ? -1.527 4.135 1.266 1.00 97.88 135 LEU A CA 1
ATOM 1066 C C . LEU A 1 135 ? -1.922 5.592 1.030 1.00 97.88 135 LEU A C 1
ATOM 1068 O O . LEU A 1 135 ? -1.096 6.484 1.213 1.00 97.88 135 LEU A O 1
ATOM 1072 N N . TYR A 1 136 ? -3.183 5.843 0.676 1.00 96.00 136 TYR A N 1
ATOM 1073 C CA . TYR A 1 136 ? -3.709 7.198 0.600 1.00 96.00 136 TYR A CA 1
ATOM 1074 C C . TYR A 1 136 ? -3.718 7.888 1.974 1.00 96.00 136 TYR A C 1
ATOM 1076 O O . TYR A 1 136 ? -3.210 9.002 2.100 1.00 96.00 136 TYR A O 1
ATOM 1084 N N . LEU A 1 137 ? -4.254 7.229 3.011 1.00 95.19 137 LEU A N 1
ATOM 1085 C CA . LEU A 1 137 ? -4.339 7.800 4.361 1.00 95.19 137 LEU A CA 1
ATOM 1086 C C . LEU A 1 137 ? -2.961 8.194 4.906 1.00 95.19 137 LEU A C 1
ATOM 1088 O O . LEU A 1 137 ? -2.823 9.256 5.503 1.00 95.19 137 LEU A O 1
ATOM 1092 N N . VAL A 1 138 ? -1.936 7.368 4.688 1.00 94.38 138 VAL A N 1
ATOM 1093 C CA . VAL A 1 138 ? -0.594 7.608 5.247 1.00 94.38 138 VAL A CA 1
ATOM 1094 C C . VAL A 1 138 ? 0.321 8.446 4.350 1.00 94.38 138 VAL A C 1
ATOM 1096 O O . VAL A 1 138 ? 1.448 8.732 4.744 1.00 94.38 138 VAL A O 1
ATOM 1099 N N . ARG A 1 139 ? -0.147 8.887 3.173 1.00 92.38 139 ARG A N 1
ATOM 1100 C CA . ARG A 1 139 ? 0.673 9.549 2.139 1.00 92.38 139 ARG A CA 1
ATOM 1101 C C . ARG A 1 139 ? 1.479 10.755 2.641 1.00 92.38 139 ARG A C 1
ATOM 1103 O O . ARG A 1 139 ? 2.588 10.975 2.166 1.00 92.38 139 ARG A O 1
ATOM 1110 N N . TYR A 1 140 ? 0.926 11.524 3.576 1.00 89.81 140 TYR A N 1
ATOM 1111 C CA . TYR A 1 140 ? 1.541 12.746 4.117 1.00 89.81 140 TYR A CA 1
ATOM 1112 C C . TYR A 1 140 ? 1.939 12.620 5.594 1.00 89.81 140 TYR A C 1
ATOM 1114 O O . TYR A 1 140 ? 2.196 13.616 6.266 1.00 89.81 140 TYR A O 1
ATOM 1122 N N . ILE A 1 141 ? 1.967 11.397 6.124 1.00 90.25 141 ILE A N 1
ATOM 1123 C CA . ILE A 1 141 ? 2.273 11.147 7.529 1.00 90.25 141 ILE A CA 1
ATOM 1124 C C . ILE A 1 141 ? 3.748 10.774 7.640 1.00 90.25 141 ILE A C 1
ATOM 1126 O O . ILE A 1 141 ? 4.107 9.609 7.501 1.00 90.25 141 ILE A O 1
ATOM 1130 N N . GLU A 1 142 ? 4.600 11.767 7.910 1.00 84.44 142 GLU A N 1
ATOM 1131 C CA . GLU A 1 142 ? 6.059 11.580 8.047 1.00 84.44 142 GLU A CA 1
ATOM 1132 C C . GLU A 1 142 ? 6.421 10.480 9.054 1.00 84.44 142 GLU A C 1
ATOM 1134 O O . GLU A 1 142 ? 7.389 9.741 8.880 1.00 84.44 142 GLU A O 1
ATOM 1139 N N . ASP A 1 143 ? 5.584 10.331 10.076 1.00 84.00 143 ASP A N 1
ATOM 1140 C CA . ASP A 1 143 ? 5.803 9.415 11.184 1.00 84.00 143 ASP A CA 1
ATOM 1141 C C . ASP A 1 143 ? 5.499 7.949 10.860 1.00 84.00 143 ASP A C 1
ATOM 1143 O O . ASP A 1 143 ? 5.796 7.061 11.659 1.00 84.00 143 ASP A O 1
ATOM 1147 N N . VAL A 1 144 ? 4.880 7.686 9.708 1.00 88.06 144 VAL A N 1
ATOM 1148 C CA . VAL A 1 144 ? 4.474 6.349 9.281 1.00 88.06 144 VAL A CA 1
ATOM 1149 C C . VAL A 1 144 ? 5.092 6.061 7.923 1.00 88.06 144 VAL A C 1
ATOM 1151 O O . VAL A 1 144 ? 4.549 6.386 6.869 1.00 88.06 144 VAL A O 1
ATOM 1154 N N . LYS A 1 145 ? 6.240 5.383 7.940 1.00 91.88 145 LYS A N 1
ATOM 1155 C CA . LYS A 1 145 ? 6.874 4.907 6.711 1.00 91.88 145 LYS A CA 1
ATOM 1156 C C . LYS A 1 145 ? 5.994 3.836 6.060 1.00 91.88 145 LYS A C 1
ATOM 1158 O O . LYS A 1 145 ? 5.799 2.781 6.656 1.00 91.88 145 LYS A O 1
ATOM 1163 N N . ALA A 1 146 ? 5.520 4.066 4.836 1.00 95.25 146 ALA A N 1
ATOM 1164 C CA . ALA A 1 146 ? 4.701 3.124 4.064 1.00 95.25 146 ALA A CA 1
ATOM 1165 C C . ALA A 1 146 ? 5.524 1.952 3.480 1.00 95.25 146 ALA A C 1
ATOM 1167 O O . ALA A 1 146 ? 5.596 1.768 2.266 1.00 95.25 146 ALA A O 1
ATOM 1168 N N . ASN A 1 147 ? 6.195 1.186 4.342 1.00 95.44 147 ASN A N 1
ATOM 1169 C CA . ASN A 1 147 ? 6.893 -0.055 3.995 1.00 95.44 147 ASN A CA 1
ATOM 1170 C C . ASN A 1 147 ? 6.031 -1.286 4.336 1.00 95.44 147 ASN A C 1
ATOM 1172 O O . ASN A 1 147 ? 5.017 -1.171 5.021 1.00 95.44 147 ASN A O 1
ATOM 1176 N N . ILE A 1 148 ? 6.432 -2.475 3.871 1.00 96.44 148 ILE A N 1
ATOM 1177 C CA . ILE A 1 148 ? 5.643 -3.713 4.043 1.00 96.44 148 ILE A CA 1
ATOM 1178 C C . ILE A 1 148 ? 5.330 -4.001 5.521 1.00 96.44 148 ILE A C 1
ATOM 1180 O O . ILE A 1 148 ? 4.215 -4.412 5.828 1.00 96.44 148 ILE A O 1
ATOM 1184 N N . GLU A 1 149 ? 6.284 -3.781 6.433 1.00 93.75 149 GLU A N 1
ATOM 1185 C CA . GLU A 1 149 ? 6.086 -4.068 7.861 1.00 93.75 149 GLU A CA 1
ATOM 1186 C C . GLU A 1 149 ? 5.018 -3.154 8.471 1.00 93.75 149 GLU A C 1
ATOM 1188 O O . GLU A 1 149 ? 4.056 -3.637 9.063 1.00 93.75 149 GLU A O 1
ATOM 1193 N N . ASN A 1 150 ? 5.132 -1.840 8.270 1.00 94.44 150 ASN A N 1
ATOM 1194 C CA . ASN A 1 150 ? 4.172 -0.886 8.816 1.00 94.44 150 ASN A CA 1
ATOM 1195 C C . ASN A 1 150 ? 2.803 -1.005 8.138 1.00 94.44 150 ASN A C 1
ATOM 1197 O O . ASN A 1 150 ? 1.785 -0.928 8.820 1.00 94.44 150 ASN A O 1
ATOM 1201 N N . ILE A 1 151 ? 2.758 -1.248 6.822 1.00 96.94 151 ILE A N 1
ATOM 1202 C CA . ILE A 1 151 ? 1.501 -1.519 6.111 1.00 96.94 151 ILE A CA 1
ATOM 1203 C C . ILE A 1 151 ? 0.820 -2.745 6.724 1.00 96.94 151 ILE A C 1
ATOM 1205 O O . ILE A 1 151 ? -0.361 -2.672 7.044 1.00 96.94 151 ILE A O 1
ATOM 1209 N N . ALA A 1 152 ? 1.551 -3.840 6.963 1.00 96.50 152 ALA A N 1
ATOM 1210 C CA . ALA A 1 152 ? 0.984 -5.026 7.599 1.00 96.50 152 ALA A CA 1
ATOM 1211 C C . ALA A 1 152 ? 0.409 -4.705 8.987 1.00 96.50 152 ALA A C 1
ATOM 1213 O O . ALA A 1 152 ? -0.720 -5.084 9.265 1.00 96.50 152 ALA A O 1
ATOM 1214 N N . ILE A 1 153 ? 1.120 -3.943 9.826 1.00 95.00 153 ILE A N 1
ATOM 1215 C CA . ILE A 1 153 ? 0.636 -3.557 11.164 1.00 95.00 153 ILE A CA 1
ATOM 1216 C C . ILE A 1 153 ? -0.662 -2.741 11.095 1.00 95.00 153 ILE A C 1
ATOM 1218 O O . ILE A 1 153 ? -1.586 -2.966 11.876 1.00 95.00 153 ILE A O 1
ATOM 1222 N N . LEU A 1 154 ? -0.751 -1.804 10.151 1.00 96.44 154 LEU A N 1
ATOM 1223 C CA . LEU A 1 154 ? -1.932 -0.960 9.951 1.00 96.44 154 LEU A CA 1
AT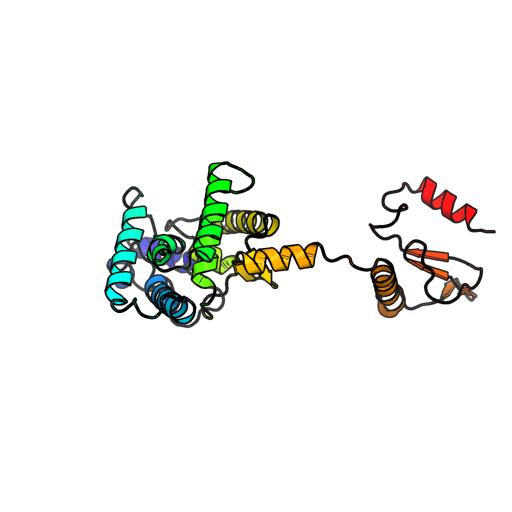OM 1224 C C . LEU A 1 154 ? -3.121 -1.725 9.344 1.00 96.44 154 LEU A C 1
ATOM 1226 O O . LEU A 1 154 ? -4.254 -1.250 9.422 1.00 96.44 154 LEU A O 1
ATOM 1230 N N . MET A 1 155 ? -2.871 -2.894 8.751 1.00 97.62 155 MET A N 1
ATOM 1231 C CA . MET A 1 155 ? -3.874 -3.773 8.143 1.00 97.62 155 MET A CA 1
ATOM 1232 C C . MET A 1 155 ? -4.392 -4.864 9.091 1.00 97.62 155 MET A C 1
ATOM 1234 O O . MET A 1 155 ? -5.337 -5.553 8.716 1.00 97.62 155 MET A O 1
ATOM 1238 N N . ILE A 1 156 ? -3.811 -5.024 10.289 1.00 97.19 156 ILE A N 1
ATOM 1239 C CA . ILE A 1 156 ? -4.255 -6.010 11.290 1.00 97.19 156 ILE A CA 1
ATOM 1240 C C . ILE A 1 156 ? -5.714 -5.743 11.672 1.00 97.19 156 ILE A C 1
ATOM 1242 O O . ILE A 1 156 ? -6.056 -4.640 12.103 1.00 97.19 156 ILE A O 1
ATOM 1246 N N . ASP A 1 157 ? -6.550 -6.772 11.560 1.00 96.31 157 ASP A N 1
ATOM 1247 C CA . ASP A 1 157 ? -7.981 -6.716 11.858 1.00 96.31 157 ASP A CA 1
ATOM 1248 C C . ASP A 1 157 ? -8.446 -7.768 12.880 1.00 96.31 157 ASP A C 1
ATOM 1250 O O . ASP A 1 157 ? -9.639 -7.839 13.175 1.00 96.31 157 ASP A O 1
ATOM 1254 N N . ASP A 1 158 ? -7.515 -8.539 13.449 1.00 95.88 158 ASP A N 1
ATOM 1255 C CA . ASP A 1 158 ? -7.755 -9.544 14.490 1.00 95.88 158 ASP A CA 1
ATOM 1256 C C . ASP A 1 158 ? -6.534 -9.675 15.418 1.00 95.88 158 ASP A C 1
ATOM 1258 O O . ASP A 1 158 ? -5.388 -9.659 14.950 1.00 95.88 158 ASP A O 1
ATOM 1262 N N . ILE A 1 159 ? -6.751 -9.824 16.728 1.00 93.88 159 ILE A N 1
ATOM 1263 C CA . ILE A 1 159 ? -5.673 -9.982 17.723 1.00 93.88 159 ILE A CA 1
ATOM 1264 C C . ILE A 1 159 ? -4.831 -11.266 17.557 1.00 93.88 159 ILE A C 1
ATOM 1266 O O . ILE A 1 159 ? -3.739 -11.356 18.116 1.00 93.88 159 ILE A O 1
ATOM 1270 N N . HIS A 1 160 ? -5.295 -12.240 16.775 1.00 94.00 160 HIS A N 1
ATOM 1271 C CA . HIS A 1 160 ? -4.602 -13.494 16.470 1.00 94.00 160 HIS A CA 1
ATOM 1272 C C . HIS A 1 160 ? -4.024 -13.529 15.049 1.00 94.00 160 HIS A C 1
ATOM 1274 O O . HIS A 1 160 ? -3.625 -14.590 14.566 1.00 94.00 160 HIS A O 1
ATOM 1280 N N . THR A 1 161 ? -3.979 -12.385 14.361 1.00 95.12 161 THR A N 1
ATOM 1281 C CA . THR A 1 161 ? -3.473 -12.286 12.988 1.00 95.12 161 THR A CA 1
ATOM 1282 C C . THR A 1 161 ? -2.055 -12.863 12.856 1.00 95.12 161 THR A C 1
ATOM 1284 O O . THR A 1 161 ? -1.122 -12.429 13.537 1.00 95.12 161 THR A O 1
ATOM 1287 N N . ASP A 1 162 ? -1.858 -13.786 11.909 1.00 95.12 162 ASP A N 1
ATOM 1288 C CA . ASP A 1 162 ? -0.528 -14.264 11.517 1.00 95.12 162 ASP A CA 1
ATOM 1289 C C . ASP A 1 162 ? 0.191 -13.189 10.683 1.00 95.12 162 ASP A C 1
ATOM 1291 O O . ASP A 1 162 ? -0.092 -12.991 9.497 1.00 95.12 162 ASP A O 1
ATOM 1295 N N . LYS A 1 163 ? 1.159 -12.496 11.299 1.00 91.94 163 LYS A N 1
ATOM 1296 C CA . LYS A 1 163 ? 1.935 -11.438 10.632 1.00 91.94 163 LYS A CA 1
ATOM 1297 C C . LYS A 1 163 ? 2.699 -11.938 9.404 1.00 91.94 163 LYS A C 1
ATOM 1299 O O . LYS A 1 163 ? 2.916 -11.153 8.484 1.00 91.94 163 LYS A O 1
ATOM 1304 N N . ILE A 1 164 ? 3.145 -13.195 9.377 1.00 94.12 164 ILE A N 1
ATOM 1305 C CA . ILE A 1 164 ? 3.916 -13.735 8.248 1.00 94.12 164 ILE A CA 1
ATOM 1306 C C . ILE A 1 164 ? 2.986 -13.906 7.049 1.00 94.12 164 ILE A C 1
ATOM 1308 O O . ILE A 1 164 ? 3.292 -13.413 5.960 1.00 94.12 164 ILE A O 1
ATOM 1312 N N . ALA A 1 165 ? 1.830 -14.538 7.269 1.00 97.25 165 ALA A N 1
ATOM 1313 C CA . ALA A 1 165 ? 0.810 -14.701 6.240 1.00 97.25 165 ALA A CA 1
ATOM 1314 C C . ALA A 1 165 ? 0.297 -13.340 5.743 1.00 97.25 165 ALA A C 1
ATOM 1316 O O . ALA A 1 165 ? 0.241 -13.113 4.532 1.00 97.25 165 ALA A O 1
ATOM 1317 N N . LEU A 1 166 ? 0.019 -12.403 6.660 1.00 97.25 166 LEU A N 1
ATOM 1318 C CA . LEU A 1 166 ? -0.423 -11.056 6.304 1.00 97.25 166 LEU A CA 1
ATOM 1319 C C . LEU A 1 166 ? 0.630 -10.324 5.464 1.00 97.25 166 LEU A C 1
ATOM 1321 O O . LEU A 1 166 ? 0.297 -9.762 4.428 1.00 97.25 166 LEU A O 1
ATOM 1325 N N . ARG A 1 167 ? 1.913 -10.367 5.840 1.00 97.12 167 ARG A N 1
ATOM 1326 C CA . ARG A 1 167 ? 2.990 -9.737 5.054 1.00 97.12 167 ARG A CA 1
ATOM 1327 C C . ARG A 1 167 ? 3.100 -10.302 3.642 1.00 97.12 167 ARG A C 1
ATOM 1329 O O . ARG A 1 167 ? 3.300 -9.531 2.704 1.00 97.12 167 ARG A O 1
ATOM 1336 N N . ALA A 1 168 ? 2.976 -11.618 3.477 1.00 98.06 168 ALA A N 1
ATOM 1337 C CA . ALA A 1 168 ? 2.993 -12.249 2.158 1.00 98.06 168 ALA A CA 1
ATOM 1338 C C . ALA A 1 168 ? 1.805 -11.780 1.298 1.00 98.06 168 ALA A C 1
ATOM 1340 O O . ALA A 1 168 ? 1.986 -11.370 0.154 1.00 98.06 168 ALA A O 1
ATOM 1341 N N . SER A 1 169 ? 0.609 -11.753 1.885 1.00 98.19 169 SER A N 1
ATOM 1342 C CA . SER A 1 169 ? -0.626 -11.299 1.239 1.00 98.19 169 SER A CA 1
ATOM 1343 C C . SER A 1 169 ? -0.599 -9.799 0.875 1.00 98.19 169 SER A C 1
ATOM 1345 O O . SER A 1 169 ? -0.964 -9.423 -0.240 1.00 98.19 169 SER A O 1
ATOM 1347 N N . ILE A 1 170 ? -0.052 -8.944 1.746 1.00 98.38 170 ILE A N 1
ATOM 1348 C CA . ILE A 1 170 ? 0.188 -7.520 1.459 1.00 98.38 170 ILE A CA 1
ATOM 1349 C C . ILE A 1 170 ? 1.220 -7.338 0.344 1.00 98.38 170 ILE A C 1
ATOM 1351 O O . ILE A 1 170 ? 1.046 -6.472 -0.508 1.00 98.38 170 ILE A O 1
ATOM 1355 N N . THR A 1 171 ? 2.274 -8.157 0.312 1.00 98.38 171 THR A N 1
ATOM 1356 C CA . THR A 1 171 ? 3.281 -8.102 -0.762 1.00 98.38 171 THR A CA 1
ATOM 1357 C C . THR A 1 171 ? 2.638 -8.388 -2.119 1.00 98.38 171 THR A C 1
ATOM 1359 O O . THR A 1 171 ? 2.819 -7.601 -3.044 1.00 98.38 171 THR A O 1
ATOM 1362 N N . ALA A 1 172 ? 1.810 -9.433 -2.211 1.00 98.44 172 ALA A N 1
ATOM 1363 C CA . ALA A 1 172 ? 1.062 -9.747 -3.429 1.00 98.44 172 ALA A CA 1
ATOM 1364 C C . ALA A 1 172 ? 0.105 -8.611 -3.841 1.00 98.44 172 ALA A C 1
ATOM 1366 O O . ALA A 1 172 ? 0.026 -8.260 -5.019 1.00 98.44 172 ALA A O 1
ATOM 1367 N N . SER A 1 173 ? -0.568 -7.979 -2.871 1.00 98.69 173 SER A N 1
ATOM 1368 C CA . SER A 1 173 ? -1.446 -6.829 -3.137 1.00 98.69 173 SER A CA 1
ATOM 1369 C C . SER A 1 173 ? -0.673 -5.637 -3.714 1.00 98.69 173 SER A C 1
ATOM 1371 O O . SER A 1 173 ? -1.086 -5.024 -4.697 1.00 98.69 173 SER A O 1
ATOM 1373 N N . LEU A 1 174 ? 0.490 -5.320 -3.137 1.00 98.62 174 LEU A N 1
ATOM 1374 C CA . LEU A 1 174 ? 1.358 -4.240 -3.613 1.00 98.62 174 LEU A CA 1
ATOM 1375 C C . LEU A 1 174 ? 1.911 -4.526 -5.015 1.00 98.62 174 LEU A C 1
ATOM 1377 O O . LEU A 1 174 ? 2.005 -3.606 -5.824 1.00 98.62 174 LEU A O 1
ATOM 1381 N N . GLU A 1 175 ? 2.247 -5.779 -5.329 1.00 98.31 175 GLU A N 1
ATOM 1382 C CA . GLU A 1 175 ? 2.683 -6.183 -6.672 1.00 98.31 175 GLU A CA 1
ATOM 1383 C C . GLU A 1 175 ? 1.583 -5.975 -7.720 1.00 98.31 175 GLU A C 1
ATOM 1385 O O . GLU A 1 175 ? 1.850 -5.391 -8.774 1.00 98.31 175 GLU A O 1
ATOM 1390 N N . ARG A 1 176 ? 0.336 -6.366 -7.421 1.00 98.50 176 ARG A N 1
ATOM 1391 C CA . ARG A 1 176 ? -0.809 -6.117 -8.313 1.00 98.50 176 ARG A CA 1
ATOM 1392 C C . ARG A 1 176 ? -1.054 -4.625 -8.515 1.00 98.50 176 ARG A C 1
ATOM 1394 O O . ARG A 1 176 ? -1.108 -4.173 -9.660 1.00 98.50 176 ARG A O 1
ATOM 1401 N N . LEU A 1 177 ? -1.100 -3.847 -7.433 1.00 98.44 177 LEU A N 1
ATOM 1402 C CA . LEU A 1 177 ? -1.273 -2.392 -7.497 1.00 98.44 177 LEU A CA 1
ATOM 1403 C C . LEU A 1 177 ? -0.153 -1.699 -8.291 1.00 98.44 177 LEU A C 1
ATOM 1405 O O . LEU A 1 177 ? -0.439 -0.784 -9.062 1.00 98.44 177 LEU A O 1
ATOM 1409 N N . LEU A 1 178 ? 1.104 -2.136 -8.137 1.00 97.12 178 LEU A N 1
ATOM 1410 C CA . LEU A 1 178 ? 2.239 -1.643 -8.928 1.00 97.12 178 LEU A CA 1
ATOM 1411 C C . LEU A 1 178 ? 2.077 -1.984 -10.410 1.00 97.12 178 LEU A C 1
ATOM 1413 O O . LEU A 1 178 ? 2.277 -1.126 -11.266 1.00 97.12 178 LEU A O 1
ATOM 1417 N N . SER A 1 179 ? 1.709 -3.231 -10.720 1.00 95.06 179 SER A N 1
ATOM 1418 C CA . SER A 1 179 ? 1.554 -3.694 -12.104 1.00 95.06 179 SER A CA 1
ATOM 1419 C C . SER A 1 179 ? 0.465 -2.929 -12.862 1.00 95.06 179 SER A C 1
ATOM 1421 O O . SER A 1 179 ? 0.618 -2.657 -14.052 1.00 95.06 179 SER A O 1
ATOM 1423 N N . GLN A 1 180 ? -0.583 -2.524 -12.140 1.00 94.88 180 GLN A N 1
ATOM 1424 C CA . GLN A 1 180 ? -1.719 -1.750 -12.634 1.00 94.88 180 GLN A CA 1
ATOM 1425 C C . GLN A 1 180 ? -1.532 -0.230 -12.459 1.00 94.88 180 GLN A C 1
ATOM 1427 O O . GLN A 1 180 ? -2.466 0.534 -12.679 1.00 94.88 180 GLN A O 1
ATOM 1432 N N . ASN A 1 181 ? -0.331 0.222 -12.072 1.00 95.06 181 ASN A N 1
ATOM 1433 C CA . ASN A 1 181 ? 0.047 1.632 -11.946 1.00 95.06 181 ASN A CA 1
ATOM 1434 C C . ASN A 1 181 ? -0.793 2.449 -10.940 1.00 95.06 181 ASN A C 1
ATOM 1436 O O . ASN A 1 181 ? -0.886 3.661 -11.068 1.00 95.06 181 ASN A O 1
ATOM 1440 N N . TYR A 1 182 ? -1.388 1.831 -9.915 1.00 97.44 182 TYR A N 1
ATOM 1441 C CA . TYR A 1 182 ? -2.098 2.565 -8.850 1.00 97.44 182 TYR A CA 1
ATOM 1442 C C . TYR A 1 182 ? -1.153 3.173 -7.810 1.00 97.44 182 TYR A C 1
ATOM 1444 O O . TYR A 1 182 ? -1.511 4.115 -7.096 1.00 97.44 182 TYR A O 1
ATOM 1452 N N . ILE A 1 183 ? 0.044 2.602 -7.688 1.00 97.94 183 ILE A N 1
ATOM 1453 C CA . ILE A 1 183 ? 1.050 2.992 -6.706 1.00 97.94 183 ILE A CA 1
ATOM 1454 C C . ILE A 1 183 ? 2.430 3.044 -7.359 1.00 97.94 183 ILE A C 1
ATOM 1456 O O . ILE A 1 183 ? 2.672 2.413 -8.384 1.00 97.94 183 ILE A O 1
ATOM 1460 N N . SER A 1 184 ? 3.351 3.764 -6.730 1.00 96.50 184 SER A N 1
ATOM 1461 C CA . SER A 1 184 ? 4.779 3.736 -7.048 1.00 96.50 184 SER A CA 1
ATOM 1462 C C . SER A 1 184 ? 5.574 3.137 -5.894 1.00 96.50 184 SER A C 1
ATOM 1464 O O . SER A 1 184 ? 5.097 3.069 -4.758 1.00 96.50 184 SER A O 1
ATOM 1466 N N . ARG A 1 185 ? 6.802 2.701 -6.185 1.00 96.25 185 ARG A N 1
ATOM 1467 C CA . ARG A 1 185 ? 7.747 2.184 -5.195 1.00 96.25 185 ARG A CA 1
ATOM 1468 C C . ARG A 1 185 ? 9.044 2.982 -5.247 1.00 96.25 185 ARG A C 1
ATOM 1470 O O . ARG A 1 185 ? 9.627 3.131 -6.317 1.00 96.25 185 ARG A O 1
ATOM 1477 N N . ASN A 1 186 ? 9.521 3.436 -4.091 1.00 93.88 186 ASN A N 1
ATOM 1478 C CA . ASN A 1 186 ? 10.825 4.075 -3.939 1.00 93.88 186 ASN A CA 1
ATOM 1479 C C . ASN A 1 186 ? 11.619 3.359 -2.839 1.00 93.88 186 ASN A C 1
ATOM 1481 O O . ASN A 1 186 ? 11.317 3.474 -1.653 1.00 93.88 186 ASN A O 1
ATOM 1485 N N . GLY A 1 187 ? 12.614 2.564 -3.236 1.00 93.56 187 GLY A N 1
ATOM 1486 C CA . GLY A 1 187 ? 13.331 1.692 -2.308 1.00 93.56 187 GLY A CA 1
ATOM 1487 C C . GLY A 1 187 ? 12.394 0.671 -1.652 1.00 93.56 187 GLY A C 1
ATOM 1488 O O . GLY A 1 187 ? 11.876 -0.236 -2.313 1.00 93.56 187 GLY A O 1
ATOM 1489 N N . ASP A 1 188 ? 12.195 0.803 -0.342 1.00 93.44 188 ASP A N 1
ATOM 1490 C CA . ASP A 1 188 ? 11.326 -0.057 0.466 1.00 93.44 188 ASP A CA 1
ATOM 1491 C C . ASP A 1 188 ? 9.960 0.569 0.799 1.00 93.44 188 ASP A C 1
ATOM 1493 O O . ASP A 1 188 ? 9.175 -0.059 1.513 1.00 93.44 188 ASP A O 1
ATOM 1497 N N . THR A 1 189 ? 9.657 1.769 0.292 1.00 95.88 189 THR A N 1
ATOM 1498 C CA . THR A 1 189 ? 8.367 2.440 0.504 1.00 95.88 189 THR A CA 1
ATOM 1499 C C . THR A 1 189 ? 7.481 2.424 -0.731 1.00 95.88 189 THR A C 1
ATOM 1501 O O . THR A 1 189 ? 7.955 2.361 -1.869 1.00 95.88 189 THR A O 1
ATOM 1504 N N . TYR A 1 190 ? 6.177 2.510 -0.482 1.00 97.94 190 TYR A N 1
ATOM 1505 C CA . TYR A 1 190 ? 5.125 2.541 -1.488 1.00 97.94 190 TYR A CA 1
ATOM 1506 C C . TYR A 1 190 ? 4.311 3.825 -1.342 1.00 97.94 190 TYR A C 1
ATOM 1508 O O . TYR A 1 190 ? 4.057 4.277 -0.226 1.00 97.94 190 TYR A O 1
ATOM 1516 N N . ALA A 1 191 ? 3.890 4.408 -2.461 1.00 96.88 191 ALA A N 1
ATOM 1517 C CA . ALA A 1 191 ? 3.110 5.640 -2.472 1.00 96.88 191 ALA A CA 1
ATOM 1518 C C . ALA A 1 191 ? 1.918 5.527 -3.423 1.00 96.88 191 ALA A C 1
ATOM 1520 O O . ALA A 1 191 ? 2.071 5.101 -4.566 1.00 96.88 191 ALA A O 1
ATOM 1521 N N . PHE A 1 192 ? 0.739 5.938 -2.950 1.00 96.62 192 PHE A N 1
ATOM 1522 C CA . PHE A 1 192 ? -0.461 6.119 -3.772 1.00 96.62 192 PHE A CA 1
ATOM 1523 C C . PHE A 1 192 ? -0.192 7.111 -4.912 1.00 96.62 192 PHE A C 1
ATOM 1525 O O . PHE A 1 192 ? 0.410 8.152 -4.645 1.00 96.62 192 PHE A O 1
ATOM 1532 N N . LEU A 1 193 ? -0.678 6.836 -6.127 1.00 95.25 193 LEU A N 1
ATOM 1533 C CA . LEU A 1 193 ? -0.600 7.745 -7.279 1.00 95.25 193 LEU A CA 1
ATOM 1534 C C . LEU A 1 193 ? -1.968 8.363 -7.597 1.00 95.25 193 LEU A C 1
ATOM 1536 O O . LEU A 1 193 ? -2.960 7.644 -7.737 1.00 95.25 193 LEU A O 1
ATOM 1540 N N . THR A 1 194 ? -2.022 9.690 -7.744 1.00 92.62 194 THR A N 1
ATOM 1541 C CA . THR A 1 194 ? -3.199 10.396 -8.285 1.00 92.62 194 THR A CA 1
ATOM 1542 C C . THR A 1 194 ? -3.372 10.118 -9.778 1.00 92.62 194 THR A C 1
ATOM 1544 O O . THR A 1 194 ? -2.419 9.705 -10.424 1.00 92.62 194 THR A O 1
ATOM 1547 N N . ASP A 1 195 ? -4.554 10.395 -10.345 1.00 89.81 195 ASP A N 1
ATOM 1548 C CA . ASP A 1 195 ? -4.797 10.302 -11.801 1.00 89.81 195 ASP A CA 1
ATOM 1549 C C . ASP A 1 195 ? -3.650 10.938 -12.618 1.00 89.81 195 ASP A C 1
ATOM 1551 O O . ASP A 1 195 ? -3.078 10.306 -13.498 1.00 89.81 195 ASP A O 1
ATOM 1555 N N . GLU A 1 196 ? -3.248 12.154 -12.248 1.00 88.56 196 GLU A N 1
ATOM 1556 C CA . GLU A 1 196 ? -2.177 12.905 -12.912 1.00 88.56 196 GLU A CA 1
ATOM 1557 C C . GLU A 1 196 ? -0.805 12.226 -12.772 1.00 88.56 196 GLU A C 1
ATOM 1559 O O . GLU A 1 196 ? -0.026 12.173 -13.721 1.00 88.56 196 GLU A O 1
ATOM 1564 N N . GLU A 1 197 ? -0.491 11.683 -11.594 1.00 91.25 197 GLU A N 1
ATOM 1565 C CA . GLU A 1 197 ? 0.767 10.968 -11.364 1.00 91.25 197 GLU A CA 1
ATOM 1566 C C . GLU A 1 197 ? 0.799 9.617 -12.091 1.00 91.25 197 GLU A C 1
ATOM 1568 O O . GLU A 1 197 ? 1.865 9.188 -12.534 1.00 91.25 197 GLU A O 1
ATOM 1573 N N . GLN A 1 198 ? -0.355 8.958 -12.240 1.00 90.31 198 GLN A N 1
ATOM 1574 C CA . GLN A 1 198 ? -0.492 7.734 -13.029 1.00 90.31 198 GLN A CA 1
ATOM 1575 C C . GLN A 1 198 ? -0.224 8.013 -14.507 1.00 90.31 198 GLN A C 1
ATOM 1577 O O . GLN A 1 198 ? 0.554 7.279 -15.120 1.00 90.31 198 GLN A O 1
ATOM 1582 N N . ASP A 1 199 ? -0.800 9.088 -15.049 1.00 89.88 199 ASP A N 1
ATOM 1583 C CA . ASP A 1 199 ? -0.574 9.524 -16.430 1.00 89.88 199 ASP A CA 1
ATOM 1584 C C . ASP A 1 199 ? 0.914 9.821 -16.673 1.00 89.88 199 ASP A C 1
ATOM 1586 O O . ASP A 1 199 ? 1.512 9.279 -17.602 1.00 89.88 199 ASP A O 1
ATOM 1590 N N . ILE A 1 200 ? 1.559 10.575 -15.774 1.00 89.62 200 ILE A N 1
ATOM 1591 C CA . ILE A 1 200 ? 3.004 10.852 -15.849 1.00 89.62 200 ILE A CA 1
ATOM 1592 C C . ILE A 1 200 ? 3.825 9.556 -15.799 1.00 89.62 200 ILE A C 1
ATOM 1594 O O . ILE A 1 200 ? 4.787 9.403 -16.552 1.00 89.62 200 ILE A O 1
ATOM 1598 N N . ALA A 1 201 ? 3.476 8.607 -14.927 1.00 85.56 201 ALA A N 1
ATOM 1599 C CA . ALA A 1 201 ? 4.184 7.332 -14.834 1.00 85.56 201 ALA A CA 1
ATOM 1600 C C . ALA A 1 201 ? 4.056 6.501 -16.126 1.00 85.56 201 ALA A C 1
ATOM 1602 O O . ALA A 1 201 ? 5.030 5.877 -16.558 1.00 85.56 201 ALA A O 1
ATOM 1603 N N . ILE A 1 202 ? 2.885 6.530 -16.772 1.00 87.44 202 ILE A N 1
ATOM 1604 C CA . ILE A 1 202 ? 2.652 5.894 -18.075 1.00 87.44 202 ILE A CA 1
ATOM 1605 C C . ILE A 1 202 ? 3.477 6.586 -19.163 1.00 87.44 202 ILE A C 1
ATOM 1607 O O . ILE A 1 202 ? 4.139 5.902 -19.946 1.00 87.44 202 ILE A O 1
ATOM 1611 N N . ASP A 1 203 ? 3.500 7.917 -19.187 1.00 88.38 203 ASP A N 1
ATOM 1612 C CA . ASP A 1 203 ? 4.282 8.696 -20.150 1.00 88.38 203 ASP A CA 1
ATOM 1613 C C . ASP A 1 203 ? 5.785 8.425 -20.014 1.00 88.38 203 ASP A C 1
ATOM 1615 O O . ASP A 1 203 ? 6.470 8.184 -21.011 1.00 88.38 203 ASP A O 1
ATOM 1619 N N . ILE A 1 204 ? 6.302 8.376 -18.782 1.00 84.31 204 ILE A N 1
ATOM 1620 C CA . ILE A 1 204 ? 7.695 7.998 -18.505 1.00 84.31 204 ILE A CA 1
ATOM 1621 C C . ILE A 1 204 ? 7.970 6.583 -19.021 1.00 84.31 204 ILE A C 1
ATOM 1623 O O . ILE A 1 204 ? 8.963 6.364 -19.713 1.00 84.31 204 ILE A O 1
ATOM 1627 N N . LYS A 1 205 ? 7.084 5.623 -18.729 1.00 82.19 205 LYS A N 1
ATOM 1628 C CA . LYS A 1 205 ? 7.230 4.228 -19.172 1.00 82.19 205 LYS A CA 1
ATOM 1629 C C . LYS A 1 205 ? 7.219 4.092 -20.698 1.00 82.19 205 LYS A C 1
ATOM 1631 O O . LYS A 1 205 ? 7.927 3.243 -21.233 1.00 82.19 205 LYS A O 1
ATOM 1636 N N . ASN A 1 206 ? 6.435 4.918 -21.386 1.00 84.81 206 ASN A N 1
ATOM 1637 C CA . ASN A 1 206 ? 6.302 4.911 -22.843 1.00 84.81 206 ASN A CA 1
ATOM 1638 C C . ASN A 1 206 ? 7.318 5.813 -23.557 1.00 84.81 206 ASN A C 1
ATOM 1640 O O . ASN A 1 206 ? 7.337 5.850 -24.789 1.00 84.81 206 ASN A O 1
ATOM 1644 N N . THR A 1 207 ? 8.157 6.546 -22.819 1.00 86.38 207 THR A N 1
ATOM 1645 C CA . THR A 1 207 ? 9.160 7.426 -23.417 1.00 86.38 207 THR A CA 1
ATOM 1646 C C . THR A 1 207 ? 10.197 6.581 -24.165 1.00 86.38 207 THR A C 1
ATOM 1648 O O . THR A 1 207 ? 10.862 5.743 -23.548 1.00 86.38 207 THR A O 1
ATOM 1651 N N . PRO A 1 208 ? 10.367 6.774 -25.487 1.00 79.81 208 PRO A N 1
ATOM 1652 C CA . PRO A 1 208 ? 11.337 6.011 -26.255 1.00 79.81 208 PRO A CA 1
ATOM 1653 C C . PRO A 1 208 ? 12.750 6.369 -25.796 1.00 79.81 208 PRO A C 1
ATOM 1655 O O . PRO A 1 208 ? 13.154 7.532 -25.825 1.00 79.81 208 PRO A O 1
ATOM 1658 N N . VAL A 1 209 ? 13.512 5.357 -25.389 1.00 80.25 209 VAL A N 1
ATOM 1659 C CA . VAL A 1 209 ? 14.935 5.500 -25.077 1.00 80.25 209 VAL A CA 1
ATOM 1660 C C . VAL A 1 209 ? 15.737 5.101 -26.309 1.00 80.25 209 VAL A C 1
ATOM 1662 O O . VAL A 1 209 ? 15.492 4.051 -26.903 1.00 80.25 209 VAL A O 1
ATOM 1665 N N . ASP A 1 210 ? 16.694 5.941 -26.697 1.00 84.00 210 ASP A N 1
ATOM 1666 C CA . ASP A 1 210 ? 17.575 5.665 -27.828 1.00 84.00 210 ASP A CA 1
ATOM 1667 C C . ASP A 1 210 ? 18.420 4.413 -27.549 1.00 84.00 210 ASP A C 1
ATOM 1669 O O . ASP A 1 210 ? 19.270 4.392 -26.653 1.00 84.00 210 ASP A O 1
ATOM 1673 N N . SER A 1 211 ? 18.194 3.360 -28.336 1.00 79.69 211 SER A N 1
ATOM 1674 C CA . SER A 1 211 ? 18.921 2.098 -28.219 1.00 79.69 211 SER A CA 1
ATOM 1675 C C . SER A 1 211 ? 20.433 2.288 -28.363 1.00 79.69 211 SER A C 1
ATOM 1677 O O . SER A 1 211 ? 21.192 1.582 -27.701 1.00 79.69 211 SER A O 1
ATOM 1679 N N . ALA A 1 212 ? 20.889 3.275 -29.144 1.00 82.00 212 ALA A N 1
ATOM 1680 C CA . ALA A 1 212 ? 22.312 3.578 -29.268 1.00 82.00 212 ALA A CA 1
ATOM 1681 C C . ALA A 1 212 ? 22.909 4.078 -27.942 1.00 82.00 212 ALA A C 1
ATOM 1683 O O . ALA A 1 212 ? 24.009 3.668 -27.570 1.00 82.00 212 ALA A O 1
ATOM 1684 N N . GLN A 1 213 ? 22.170 4.900 -27.186 1.00 86.12 213 GLN A N 1
ATOM 1685 C CA . GLN A 1 213 ? 22.604 5.377 -25.868 1.00 86.12 213 GLN A CA 1
ATOM 1686 C C . GLN A 1 213 ? 22.646 4.242 -24.840 1.00 86.12 213 GLN A C 1
ATOM 1688 O O . GLN A 1 213 ? 23.581 4.178 -24.040 1.00 86.12 213 GLN A O 1
ATOM 1693 N N . ILE A 1 214 ? 21.682 3.316 -24.890 1.00 86.44 214 ILE A N 1
ATOM 1694 C CA . ILE A 1 214 ? 21.674 2.119 -24.034 1.00 86.44 214 ILE A CA 1
ATOM 1695 C C . ILE A 1 214 ? 22.913 1.267 -24.315 1.00 86.44 214 ILE A C 1
ATOM 1697 O O . ILE A 1 214 ? 23.669 0.951 -23.398 1.00 86.44 214 ILE A O 1
ATOM 1701 N N . VAL A 1 215 ? 23.159 0.934 -25.584 1.00 87.56 215 VAL A N 1
ATOM 1702 C CA . VAL A 1 215 ? 24.307 0.114 -25.992 1.00 87.56 215 VAL A CA 1
ATOM 1703 C C . VAL A 1 215 ? 25.632 0.794 -25.637 1.00 87.56 215 VAL A C 1
ATOM 1705 O O . VAL A 1 215 ? 26.563 0.136 -25.161 1.00 87.56 215 VAL A O 1
ATOM 1708 N N . GLN A 1 216 ? 25.717 2.118 -25.787 1.00 88.25 216 GLN A N 1
ATOM 1709 C CA . GLN A 1 216 ? 26.881 2.894 -25.367 1.00 88.25 216 GLN A CA 1
ATOM 1710 C C . GLN A 1 216 ? 27.087 2.848 -23.846 1.00 88.25 216 GLN A C 1
ATOM 1712 O O . GLN A 1 216 ? 28.216 2.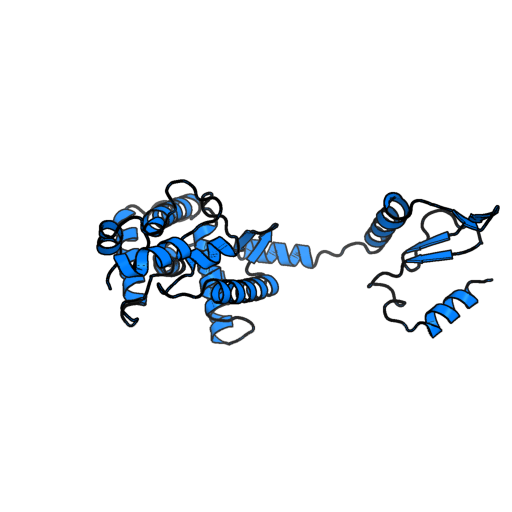654 -23.394 1.00 88.25 216 GLN A O 1
ATOM 1717 N N . SER A 1 217 ? 26.021 2.986 -23.054 1.00 90.88 217 SER A N 1
ATOM 1718 C CA . SER A 1 217 ? 26.089 2.902 -21.591 1.00 90.88 217 SER A CA 1
ATOM 1719 C C . SER A 1 217 ? 26.523 1.507 -21.129 1.00 90.88 217 SER A C 1
ATOM 1721 O O . SER A 1 217 ? 27.459 1.397 -20.340 1.00 90.88 217 SER A O 1
ATOM 1723 N N . ILE A 1 218 ? 25.951 0.441 -21.703 1.00 91.62 218 ILE A N 1
ATOM 1724 C CA . ILE A 1 218 ? 26.375 -0.945 -21.441 1.00 91.62 218 ILE A CA 1
ATOM 1725 C C . ILE A 1 218 ? 27.853 -1.128 -21.802 1.00 91.62 218 ILE A C 1
ATOM 1727 O O . ILE A 1 218 ? 28.608 -1.707 -21.023 1.00 91.62 218 ILE A O 1
ATOM 1731 N N . SER A 1 219 ? 28.292 -0.596 -22.946 1.00 91.31 219 SER A N 1
ATOM 1732 C CA . SER A 1 219 ? 29.698 -0.659 -23.367 1.00 91.31 219 SER A CA 1
ATOM 1733 C C . SER A 1 219 ? 30.628 0.017 -22.358 1.00 91.31 219 SER A C 1
ATOM 1735 O O . SER A 1 219 ? 31.677 -0.537 -22.030 1.00 91.31 219 SER A O 1
ATOM 1737 N N . GLN A 1 220 ? 30.247 1.188 -21.837 1.00 91.38 220 GLN A N 1
ATOM 1738 C CA . GLN A 1 220 ? 31.018 1.906 -20.818 1.00 91.38 220 GLN A CA 1
ATOM 1739 C C . GLN A 1 220 ? 31.073 1.141 -19.494 1.00 91.38 220 GLN A C 1
ATOM 1741 O O . GLN A 1 220 ? 32.157 0.988 -18.938 1.00 91.38 220 GLN A O 1
ATOM 1746 N N . THR A 1 221 ? 29.955 0.602 -19.012 1.00 93.94 221 THR A N 1
ATOM 1747 C CA . THR A 1 221 ? 29.937 -0.181 -17.770 1.00 93.94 221 THR A CA 1
ATOM 1748 C C . THR A 1 221 ? 30.741 -1.473 -17.919 1.00 93.94 221 THR A C 1
ATOM 1750 O O . THR A 1 221 ? 31.619 -1.768 -17.108 1.00 93.94 221 THR A O 1
ATOM 1753 N N . VAL A 1 222 ? 30.507 -2.244 -18.984 1.00 93.00 222 VAL A N 1
ATOM 1754 C CA . VAL A 1 222 ? 31.167 -3.542 -19.155 1.00 93.00 222 VAL A CA 1
ATOM 1755 C C . VAL A 1 222 ? 32.652 -3.380 -19.458 1.00 93.00 222 VAL A C 1
ATOM 1757 O O . VAL A 1 222 ? 33.466 -3.992 -18.778 1.00 93.00 222 VAL A O 1
ATOM 1760 N N . TYR A 1 223 ? 33.037 -2.560 -20.437 1.00 91.88 223 TYR A N 1
ATOM 1761 C CA . TYR A 1 223 ? 34.439 -2.448 -20.862 1.00 91.88 223 TYR A CA 1
ATOM 1762 C C . TYR A 1 223 ? 35.216 -1.308 -20.201 1.00 91.88 223 TYR A C 1
ATOM 1764 O O . TYR A 1 223 ? 36.434 -1.238 -20.357 1.00 91.88 223 TYR A O 1
ATOM 1772 N N . GLY A 1 224 ? 34.547 -0.397 -19.498 1.00 89.25 224 GLY A N 1
ATOM 1773 C CA . GLY A 1 224 ? 35.190 0.661 -18.718 1.00 89.25 224 GLY A CA 1
ATOM 1774 C C . GLY A 1 224 ? 35.376 0.287 -17.251 1.00 89.25 224 GLY A C 1
ATOM 1775 O O . GLY A 1 224 ? 36.419 0.603 -16.683 1.00 89.25 224 GLY A O 1
ATOM 1776 N N . GLU A 1 225 ? 34.407 -0.414 -16.655 1.00 90.88 225 GLU A N 1
ATOM 1777 C CA . GLU A 1 225 ? 34.390 -0.680 -15.211 1.00 90.88 225 GLU A CA 1
ATOM 1778 C C . GLU A 1 225 ? 34.588 -2.165 -14.884 1.00 90.88 225 GLU A C 1
ATOM 1780 O O . GLU A 1 225 ? 35.493 -2.509 -14.124 1.00 90.88 225 GLU A O 1
ATOM 1785 N N . ILE A 1 226 ? 33.782 -3.059 -15.470 1.00 91.19 226 ILE A N 1
ATOM 1786 C CA . ILE A 1 226 ? 33.774 -4.490 -15.108 1.00 91.19 226 ILE A CA 1
ATOM 1787 C C . ILE A 1 226 ? 34.975 -5.236 -15.710 1.00 91.19 226 ILE A C 1
ATOM 1789 O O . ILE A 1 226 ? 35.651 -6.007 -15.027 1.00 91.19 226 ILE A O 1
ATOM 1793 N N . TYR A 1 227 ? 35.251 -5.015 -16.995 1.00 87.00 227 TYR A N 1
ATOM 1794 C CA . TYR A 1 227 ? 36.301 -5.681 -17.764 1.00 87.00 227 TYR A CA 1
ATOM 1795 C C . TYR A 1 227 ? 37.153 -4.668 -18.553 1.00 87.00 227 TYR A C 1
ATOM 1797 O O . TYR A 1 227 ? 37.100 -4.610 -19.784 1.00 87.00 227 TYR A O 1
ATOM 1805 N N . PRO A 1 228 ? 37.990 -3.870 -17.860 1.00 86.12 228 PRO A N 1
ATOM 1806 C CA . PRO A 1 228 ? 38.760 -2.782 -18.473 1.00 86.12 228 PRO A CA 1
ATOM 1807 C C . PRO A 1 228 ? 39.938 -3.248 -19.345 1.00 86.12 228 PRO A C 1
ATOM 1809 O O . PRO A 1 228 ? 40.553 -2.457 -20.067 1.00 86.12 228 PRO A O 1
ATOM 1812 N N . ALA A 1 229 ? 40.311 -4.528 -19.268 1.00 87.00 229 ALA A N 1
ATOM 1813 C CA . ALA A 1 229 ? 41.482 -5.062 -19.949 1.00 87.00 229 ALA A CA 1
ATOM 1814 C C . ALA A 1 229 ? 41.244 -5.185 -21.459 1.00 87.00 229 ALA A C 1
ATOM 1816 O O . ALA A 1 229 ? 40.583 -6.109 -21.907 1.00 87.00 229 ALA A O 1
ATOM 1817 N N . LYS A 1 230 ? 41.860 -4.319 -22.269 1.00 85.75 230 LYS A N 1
ATOM 1818 C CA . LYS A 1 230 ? 41.705 -4.309 -23.743 1.00 85.75 230 LYS A CA 1
ATOM 1819 C C . LYS A 1 230 ? 42.466 -5.411 -24.490 1.00 85.75 230 LYS A C 1
ATOM 1821 O O . LYS A 1 230 ? 42.437 -5.468 -25.716 1.00 85.75 230 LYS A O 1
ATOM 1826 N N . LYS A 1 231 ? 43.226 -6.235 -23.769 1.00 88.44 231 LYS A N 1
ATOM 1827 C CA . LYS A 1 231 ? 44.017 -7.325 -24.342 1.00 88.44 231 LYS A CA 1
ATOM 1828 C C . LYS A 1 231 ? 43.882 -8.572 -23.488 1.00 88.44 231 LYS A C 1
ATOM 1830 O O . LYS A 1 231 ? 43.940 -8.492 -22.262 1.00 88.44 231 LYS A O 1
ATOM 1835 N N . TYR A 1 232 ? 43.754 -9.710 -24.149 1.00 88.12 232 TYR A N 1
ATOM 1836 C CA . TYR A 1 232 ? 43.792 -11.016 -23.521 1.00 88.12 232 TYR A CA 1
ATOM 1837 C C . TYR A 1 232 ? 45.238 -11.512 -23.434 1.00 88.12 232 TYR A C 1
ATOM 1839 O O . TYR A 1 232 ? 45.952 -11.551 -24.437 1.00 88.12 232 TYR A O 1
ATOM 1847 N N . LYS A 1 233 ? 45.672 -11.889 -22.230 1.00 89.19 233 LYS A N 1
ATOM 1848 C CA . LYS A 1 233 ? 47.011 -12.428 -21.973 1.00 89.19 233 LYS A CA 1
ATOM 1849 C C . LYS A 1 233 ? 47.009 -13.944 -22.077 1.00 89.19 233 LYS A C 1
ATOM 1851 O O . LYS A 1 233 ? 46.357 -14.607 -21.276 1.00 89.19 233 LYS A O 1
ATOM 1856 N N . TYR A 1 234 ? 47.807 -14.484 -22.994 1.00 89.69 234 TYR A N 1
ATOM 1857 C CA . TYR A 1 234 ? 48.054 -15.921 -23.099 1.00 89.69 234 TYR A CA 1
ATOM 1858 C C . TYR A 1 234 ? 49.560 -16.204 -23.121 1.00 89.69 234 TYR A C 1
ATOM 1860 O O . TYR A 1 234 ? 50.270 -15.940 -24.096 1.00 89.69 234 TYR A O 1
ATOM 1868 N N . GLY A 1 235 ? 50.072 -16.714 -21.999 1.00 92.44 235 GLY A N 1
ATOM 1869 C CA . GLY A 1 235 ? 51.507 -16.889 -21.784 1.00 92.44 235 GLY A CA 1
ATOM 1870 C C . GLY A 1 235 ? 52.251 -15.551 -21.834 1.00 92.44 235 GLY A C 1
ATOM 1871 O O . GLY A 1 235 ? 51.998 -14.665 -21.022 1.00 92.44 235 GLY A O 1
ATOM 1872 N N . LYS A 1 236 ? 53.175 -15.411 -22.792 1.00 92.00 236 LYS A N 1
ATOM 1873 C CA . LYS A 1 236 ? 53.965 -14.184 -23.015 1.00 92.00 236 LYS A CA 1
ATOM 1874 C C . LYS A 1 236 ? 53.367 -13.234 -24.063 1.00 92.00 236 LYS A C 1
ATOM 1876 O O . LYS A 1 236 ? 54.012 -12.248 -24.408 1.00 92.00 236 LYS A O 1
ATOM 1881 N N . TYR A 1 237 ? 52.198 -13.565 -24.610 1.00 89.12 237 TYR A N 1
ATOM 1882 C CA . TYR A 1 237 ? 51.584 -12.844 -25.721 1.00 89.12 237 TYR A CA 1
ATOM 1883 C C . TYR A 1 237 ? 50.326 -12.100 -25.269 1.00 89.12 237 TYR A C 1
ATOM 1885 O O . TYR A 1 237 ? 49.509 -12.642 -24.523 1.00 89.12 237 TYR A O 1
ATOM 1893 N N . ASP A 1 238 ? 50.179 -10.871 -25.761 1.00 88.62 238 ASP A N 1
ATOM 1894 C CA . ASP A 1 238 ? 48.995 -10.036 -25.578 1.00 88.62 238 ASP A CA 1
ATOM 1895 C C . ASP A 1 238 ? 48.201 -9.988 -26.888 1.00 88.62 238 ASP A C 1
ATOM 1897 O O . ASP A 1 238 ? 48.700 -9.494 -27.901 1.00 88.62 238 ASP A O 1
ATOM 1901 N N . PHE A 1 239 ? 46.952 -10.442 -26.857 1.00 88.25 239 PHE A N 1
ATOM 1902 C CA . PHE A 1 239 ? 46.040 -10.405 -27.996 1.00 88.25 239 PHE A CA 1
ATOM 1903 C C . PHE A 1 239 ? 45.050 -9.263 -27.810 1.00 88.25 239 PHE A C 1
ATOM 1905 O O . PHE A 1 239 ? 44.237 -9.286 -26.885 1.00 88.25 239 PHE A O 1
ATOM 1912 N N . ALA A 1 240 ? 45.137 -8.243 -28.664 1.00 88.75 240 ALA A N 1
ATOM 1913 C CA . ALA A 1 240 ? 44.085 -7.238 -28.738 1.00 88.75 240 ALA A CA 1
ATOM 1914 C C . ALA A 1 240 ? 42.795 -7.893 -29.227 1.00 88.75 240 ALA A C 1
ATOM 1916 O O . ALA A 1 240 ? 42.834 -8.846 -30.011 1.00 88.75 240 ALA A O 1
ATOM 1917 N N . TYR A 1 241 ? 41.673 -7.393 -28.730 1.00 89.69 241 TYR A N 1
ATOM 1918 C CA . TYR A 1 241 ? 40.379 -7.841 -29.189 1.00 89.69 241 TYR A CA 1
ATOM 1919 C C . TYR A 1 241 ? 39.418 -6.668 -29.319 1.00 89.69 241 TYR A C 1
ATOM 1921 O O . TYR A 1 241 ? 39.486 -5.697 -28.560 1.00 89.69 241 TYR A O 1
ATOM 1929 N N . ASP A 1 242 ? 38.522 -6.783 -30.284 1.00 91.88 242 ASP A N 1
ATOM 1930 C CA . ASP A 1 242 ? 37.484 -5.804 -30.535 1.00 91.88 242 ASP A CA 1
ATOM 1931 C C . ASP A 1 242 ? 36.342 -6.021 -29.550 1.00 91.88 242 ASP A C 1
ATOM 1933 O O . ASP A 1 242 ? 35.886 -7.147 -29.332 1.00 91.88 242 ASP A O 1
ATOM 1937 N N . GLN A 1 243 ? 35.904 -4.931 -28.936 1.00 91.81 243 GLN A N 1
ATOM 1938 C CA . GLN A 1 243 ? 34.903 -4.920 -27.882 1.00 91.81 243 GLN A CA 1
ATOM 1939 C C . GLN A 1 243 ? 33.539 -4.647 -28.503 1.00 91.81 243 GLN A C 1
ATOM 1941 O O . GLN A 1 243 ? 33.312 -3.546 -28.990 1.00 91.81 243 GLN A O 1
ATOM 1946 N N . TYR A 1 244 ? 32.643 -5.627 -28.503 1.00 91.50 244 TYR A N 1
ATOM 1947 C CA . TYR A 1 244 ? 31.298 -5.481 -29.049 1.00 91.50 244 TYR A CA 1
ATOM 1948 C C . TYR A 1 244 ? 30.247 -5.592 -27.950 1.00 91.50 244 TYR A C 1
ATOM 1950 O O . TYR A 1 244 ? 30.302 -6.493 -27.113 1.00 91.50 244 TYR A O 1
ATOM 1958 N N . VAL A 1 245 ? 29.249 -4.718 -28.006 1.00 92.56 245 VAL A N 1
ATOM 1959 C CA . VAL A 1 245 ? 27.958 -4.935 -27.351 1.00 92.56 245 VAL A CA 1
ATOM 1960 C C . VAL A 1 245 ? 26.935 -5.084 -28.462 1.00 92.56 245 VAL A C 1
ATOM 1962 O O . VAL A 1 245 ? 26.747 -4.173 -29.270 1.00 92.56 245 VAL A O 1
ATOM 1965 N N . ASP A 1 246 ? 26.335 -6.266 -28.539 1.00 89.88 246 ASP A N 1
ATOM 1966 C CA . ASP A 1 246 ? 25.536 -6.710 -29.675 1.00 89.88 246 ASP A CA 1
ATOM 1967 C C . ASP A 1 246 ? 26.321 -6.524 -30.990 1.00 89.88 246 ASP A C 1
ATOM 1969 O O . ASP A 1 246 ? 27.438 -7.033 -31.128 1.00 89.88 246 ASP A O 1
ATOM 1973 N N . GLU A 1 247 ? 25.784 -5.767 -31.945 1.00 87.62 247 GLU A N 1
ATOM 1974 C CA . GLU A 1 247 ? 26.459 -5.458 -33.213 1.00 87.62 247 GLU A CA 1
ATOM 1975 C C . GLU A 1 247 ? 27.292 -4.165 -33.164 1.00 87.62 247 GLU A C 1
ATOM 1977 O O . GLU A 1 247 ? 27.957 -3.811 -34.137 1.00 87.62 247 GLU A O 1
ATOM 1982 N N . THR A 1 248 ? 27.304 -3.454 -32.031 1.00 89.62 248 THR A N 1
ATOM 1983 C CA . THR A 1 248 ? 27.993 -2.163 -31.908 1.00 89.62 248 THR A CA 1
ATOM 1984 C C . THR A 1 248 ? 29.420 -2.345 -31.417 1.00 89.62 248 THR A C 1
ATOM 1986 O O . THR A 1 248 ? 29.662 -2.897 -30.344 1.00 89.62 248 THR A O 1
ATOM 1989 N N . LEU A 1 249 ? 30.372 -1.824 -32.191 1.00 90.44 249 LEU A N 1
ATOM 1990 C CA . LEU A 1 249 ? 31.780 -1.778 -31.822 1.00 90.44 249 LEU A CA 1
ATOM 1991 C C . LEU A 1 249 ? 32.051 -0.633 -30.835 1.00 90.44 249 LEU A C 1
ATOM 1993 O O . LEU A 1 249 ? 31.767 0.532 -31.109 1.00 90.44 249 LEU A O 1
ATOM 1997 N N . ASN A 1 250 ? 32.684 -0.963 -29.716 1.00 88.81 250 ASN A N 1
ATOM 1998 C CA . ASN A 1 250 ? 33.220 -0.017 -28.753 1.00 88.81 250 ASN A CA 1
ATOM 1999 C C . ASN A 1 250 ? 34.690 0.298 -29.075 1.00 88.81 250 ASN A C 1
ATOM 2001 O O . ASN A 1 250 ? 35.593 -0.508 -28.840 1.00 88.81 250 ASN A O 1
ATOM 2005 N N . GLY A 1 251 ? 34.939 1.503 -29.587 1.00 86.12 251 GLY A N 1
ATOM 2006 C CA . GLY A 1 251 ? 36.278 1.968 -29.946 1.00 86.12 251 GLY A CA 1
ATOM 2007 C C . GLY A 1 251 ? 36.678 1.608 -31.377 1.00 86.12 251 GLY A C 1
ATOM 2008 O O . GLY A 1 251 ? 35.848 1.585 -32.281 1.00 86.12 251 GLY A O 1
ATOM 2009 N N . ALA A 1 252 ? 37.975 1.401 -31.602 1.00 85.19 252 ALA A N 1
ATOM 2010 C CA . ALA A 1 252 ? 38.517 1.117 -32.927 1.00 85.19 252 ALA A CA 1
ATOM 2011 C C . ALA A 1 252 ? 38.734 -0.386 -33.117 1.00 85.19 252 ALA A C 1
ATOM 2013 O O . ALA A 1 252 ? 39.244 -1.053 -32.216 1.00 85.19 252 ALA A O 1
ATOM 2014 N N . SER A 1 253 ? 38.398 -0.889 -34.306 1.00 86.00 253 SER A N 1
ATOM 2015 C CA . SER A 1 253 ? 38.671 -2.276 -34.669 1.00 86.00 253 SER A CA 1
ATOM 2016 C C . SER A 1 253 ? 40.169 -2.475 -34.868 1.00 86.00 253 SER A C 1
ATOM 2018 O O . SER A 1 253 ? 40.865 -1.647 -35.460 1.00 86.00 253 SER A O 1
ATOM 2020 N N . THR A 1 254 ? 40.655 -3.592 -34.357 1.00 81.44 254 THR A N 1
ATOM 2021 C CA . THR A 1 254 ? 42.036 -4.055 -34.453 1.00 81.44 254 THR A CA 1
ATOM 2022 C C . THR A 1 254 ? 42.193 -5.180 -35.474 1.00 81.44 254 THR A C 1
ATOM 2024 O O . THR A 1 254 ? 43.317 -5.616 -35.718 1.00 81.44 254 THR A O 1
ATOM 2027 N N . GLY A 1 255 ? 41.088 -5.634 -36.085 1.00 74.44 255 GLY A N 1
ATOM 2028 C CA . GLY A 1 255 ? 41.069 -6.690 -37.104 1.00 74.44 255 GLY A CA 1
ATOM 2029 C C . GLY A 1 255 ? 41.438 -8.081 -36.578 1.00 74.44 255 GLY A C 1
ATOM 2030 O O . GLY A 1 255 ? 41.784 -8.956 -37.363 1.00 74.44 255 GLY A O 1
ATOM 2031 N N . GLY A 1 256 ? 41.429 -8.269 -35.255 1.00 77.19 256 GLY A N 1
ATOM 2032 C CA . GLY A 1 256 ? 41.809 -9.512 -34.590 1.00 77.19 256 GLY A CA 1
ATOM 2033 C C . GLY A 1 256 ? 40.626 -10.225 -33.938 1.00 77.19 256 GLY A C 1
ATOM 2034 O O . GLY A 1 256 ? 39.518 -10.270 -34.466 1.00 77.19 256 GLY A O 1
ATOM 2035 N N . MET A 1 257 ? 40.872 -10.786 -32.753 1.00 85.88 257 MET A N 1
ATOM 2036 C CA . MET A 1 257 ? 39.847 -11.456 -31.951 1.00 85.88 257 MET A CA 1
ATOM 2037 C C . MET A 1 257 ? 38.692 -10.497 -31.630 1.00 85.88 257 MET A C 1
ATOM 2039 O O . MET A 1 257 ? 38.917 -9.311 -31.412 1.00 85.88 257 MET A O 1
ATOM 2043 N N . ARG A 1 258 ? 37.456 -10.994 -31.551 1.00 88.50 258 ARG A N 1
ATOM 2044 C CA . ARG A 1 258 ? 36.293 -10.198 -31.129 1.00 88.50 258 ARG A CA 1
ATOM 2045 C C . ARG A 1 258 ? 35.723 -10.778 -29.843 1.00 88.50 258 ARG A C 1
ATOM 2047 O O . ARG A 1 258 ? 35.543 -11.987 -29.738 1.00 88.50 258 ARG A O 1
ATOM 2054 N N . LEU A 1 259 ? 35.433 -9.916 -28.877 1.00 89.56 259 LEU A N 1
ATOM 2055 C CA . LEU A 1 259 ? 34.656 -10.260 -27.693 1.00 89.56 259 LEU A CA 1
ATOM 2056 C C . LEU A 1 259 ? 33.323 -9.532 -27.797 1.00 89.56 259 LEU A C 1
ATOM 2058 O O . LEU A 1 259 ? 33.307 -8.305 -27.805 1.00 89.56 259 LEU A O 1
ATOM 2062 N N . ARG A 1 260 ? 32.225 -10.284 -27.867 1.00 90.69 260 ARG A N 1
ATOM 2063 C CA . ARG A 1 260 ? 30.871 -9.739 -27.970 1.00 90.69 260 ARG A CA 1
ATOM 2064 C C . ARG A 1 260 ? 30.066 -10.058 -26.721 1.00 90.69 260 ARG A C 1
ATOM 2066 O O . ARG A 1 260 ? 29.957 -11.218 -26.332 1.00 90.69 260 ARG A O 1
ATOM 2073 N N . ILE A 1 261 ? 29.481 -9.026 -26.134 1.00 91.19 261 ILE A N 1
ATOM 2074 C CA . ILE A 1 261 ? 28.471 -9.136 -25.087 1.00 91.19 261 ILE A CA 1
ATOM 2075 C C . ILE A 1 261 ? 27.108 -9.085 -25.759 1.00 91.19 261 ILE A C 1
ATOM 2077 O O . ILE A 1 261 ? 26.794 -8.109 -26.432 1.00 91.19 261 ILE A O 1
ATOM 2081 N N . VAL A 1 262 ? 26.325 -10.146 -25.591 1.00 90.06 262 VAL A N 1
ATOM 2082 C CA . VAL A 1 262 ? 24.974 -10.258 -26.144 1.00 90.06 262 VAL A CA 1
ATOM 2083 C C . VAL A 1 262 ? 23.981 -9.842 -25.068 1.00 90.06 262 VAL A C 1
ATOM 2085 O O . VAL A 1 262 ? 23.912 -10.463 -24.005 1.00 90.06 262 VAL A O 1
ATOM 2088 N N . THR A 1 263 ? 23.237 -8.775 -25.325 1.00 88.62 263 THR A N 1
ATOM 2089 C CA . THR A 1 263 ? 22.185 -8.286 -24.436 1.00 88.62 263 THR A CA 1
ATOM 2090 C C . THR A 1 263 ? 20.864 -9.000 -24.718 1.00 88.62 263 THR A C 1
ATOM 2092 O O . THR A 1 263 ? 20.693 -9.645 -25.750 1.00 88.62 263 THR A O 1
ATOM 2095 N N . VAL A 1 264 ? 19.893 -8.856 -23.812 1.00 87.12 264 VAL A N 1
ATOM 2096 C CA . VAL A 1 264 ? 18.530 -9.396 -23.990 1.00 87.12 264 VAL A CA 1
ATOM 2097 C C . VAL A 1 264 ? 17.786 -8.809 -25.195 1.00 87.12 264 VAL A C 1
ATOM 2099 O O . VAL A 1 264 ? 16.792 -9.379 -25.629 1.00 87.12 264 VAL A O 1
ATOM 2102 N N . ALA A 1 265 ? 18.248 -7.671 -25.719 1.00 82.38 265 ALA A N 1
ATOM 2103 C CA . ALA A 1 265 ? 17.662 -7.007 -26.878 1.00 82.38 265 ALA A CA 1
ATOM 2104 C C . ALA A 1 265 ? 18.246 -7.505 -28.214 1.00 82.38 265 ALA A C 1
ATOM 2106 O O . ALA A 1 265 ? 17.769 -7.107 -29.272 1.00 82.38 265 ALA A O 1
ATOM 2107 N N . SER A 1 266 ? 19.282 -8.346 -28.175 1.00 85.31 266 SER A N 1
ATOM 2108 C CA . SER A 1 266 ? 19.948 -8.869 -29.366 1.00 85.31 266 SER A CA 1
ATOM 2109 C C . SER A 1 266 ? 19.183 -10.019 -30.011 1.00 85.31 266 SER A C 1
ATOM 2111 O O . SER A 1 266 ? 18.684 -10.903 -29.317 1.00 85.31 266 SER A O 1
ATOM 2113 N N . ASP A 1 267 ? 19.245 -10.114 -31.340 1.00 84.12 267 ASP A N 1
ATOM 2114 C CA . ASP A 1 267 ? 18.780 -11.286 -32.097 1.00 84.12 267 ASP A CA 1
ATOM 2115 C C . ASP A 1 267 ? 19.567 -12.571 -31.773 1.00 84.12 267 ASP A C 1
ATOM 2117 O O . ASP A 1 267 ? 19.125 -13.677 -32.094 1.00 84.12 267 ASP A O 1
ATOM 2121 N N . LEU A 1 268 ? 20.743 -12.441 -31.145 1.00 84.00 268 LEU A N 1
ATOM 2122 C CA . LEU A 1 268 ? 21.547 -13.564 -30.661 1.00 84.00 268 LEU A CA 1
ATOM 2123 C C . LEU A 1 268 ? 21.128 -14.036 -29.261 1.00 84.00 268 LEU A C 1
ATOM 2125 O O . LEU A 1 268 ? 21.623 -15.060 -28.783 1.00 84.00 268 LEU A O 1
ATOM 2129 N N . TYR A 1 269 ? 20.218 -13.324 -28.594 1.00 86.88 269 TYR A N 1
ATOM 2130 C CA . TYR A 1 269 ? 19.753 -13.695 -27.267 1.00 86.88 269 TYR A CA 1
ATOM 2131 C C . TYR A 1 269 ? 18.921 -14.983 -27.298 1.00 86.88 269 TYR A C 1
ATOM 2133 O O . TYR A 1 269 ? 17.995 -15.135 -28.092 1.00 86.88 269 TYR A O 1
ATOM 2141 N N . GLY A 1 270 ? 19.253 -15.937 -26.422 1.00 83.94 270 GLY A N 1
ATOM 2142 C CA . GLY A 1 270 ? 18.548 -17.222 -26.324 1.00 83.94 270 GLY A CA 1
ATOM 2143 C C . GLY A 1 270 ? 18.782 -18.175 -27.502 1.00 83.94 270 GLY A C 1
ATOM 2144 O O . GLY A 1 270 ? 18.159 -19.235 -27.576 1.00 83.94 270 GLY A O 1
ATOM 2145 N N . VAL A 1 271 ? 19.680 -17.823 -28.421 1.00 87.75 271 VAL A N 1
ATOM 2146 C CA . VAL A 1 271 ? 20.060 -18.678 -29.540 1.00 87.75 271 VAL A CA 1
ATOM 2147 C C . VAL A 1 271 ? 20.979 -19.801 -29.044 1.00 87.75 271 VAL A C 1
ATOM 2149 O O . VAL A 1 271 ? 21.863 -19.575 -28.225 1.00 87.75 271 VAL A O 1
ATOM 2152 N N . GLY A 1 272 ? 20.770 -21.028 -29.531 1.00 86.69 272 GLY A N 1
ATOM 2153 C CA . GLY A 1 272 ? 21.549 -22.191 -29.096 1.00 86.69 272 GLY A CA 1
ATOM 2154 C C . GLY A 1 272 ? 23.028 -22.135 -29.500 1.00 86.69 272 GLY A C 1
ATOM 2155 O O . GLY A 1 272 ? 23.374 -21.625 -30.568 1.00 86.69 272 GLY A O 1
ATOM 2156 N N . ASP A 1 273 ? 23.884 -22.747 -28.677 1.00 86.44 273 ASP A N 1
ATOM 2157 C CA . ASP A 1 273 ? 25.351 -22.726 -28.782 1.00 86.44 273 ASP A CA 1
ATOM 2158 C C . ASP A 1 273 ? 25.887 -23.020 -30.189 1.00 86.44 273 ASP A C 1
ATOM 2160 O O . ASP A 1 273 ? 26.832 -22.381 -30.643 1.00 86.44 273 ASP A O 1
ATOM 2164 N N . GLN A 1 274 ? 25.268 -23.954 -30.919 1.00 85.62 274 GLN A N 1
ATOM 2165 C CA . GLN A 1 274 ? 25.693 -24.309 -32.277 1.00 85.62 274 GLN A CA 1
ATOM 2166 C C . GLN A 1 274 ? 25.654 -23.123 -33.248 1.00 85.62 274 GLN A C 1
ATOM 2168 O O . GLN A 1 274 ? 26.543 -22.997 -34.088 1.00 85.62 274 GLN A O 1
ATOM 2173 N N . ARG A 1 275 ? 24.652 -22.245 -33.133 1.00 84.31 275 ARG A N 1
ATOM 2174 C CA . ARG A 1 275 ? 24.530 -21.071 -34.003 1.00 84.31 275 ARG A CA 1
ATOM 2175 C C . ARG A 1 275 ? 25.500 -19.966 -33.587 1.00 84.31 275 ARG A C 1
ATOM 2177 O O . ARG A 1 275 ? 26.125 -19.382 -34.461 1.00 84.31 275 ARG A O 1
ATOM 2184 N N . LEU A 1 276 ? 25.739 -19.779 -32.287 1.00 86.12 276 LEU A N 1
ATOM 2185 C CA . LEU A 1 276 ? 26.783 -18.864 -31.802 1.00 86.12 276 LEU A CA 1
ATOM 2186 C C . LEU A 1 276 ? 28.188 -19.300 -32.258 1.00 86.12 276 LEU A C 1
ATOM 2188 O O . LEU A 1 276 ? 28.997 -18.466 -32.663 1.00 86.12 276 LEU A O 1
ATOM 2192 N N . ILE A 1 277 ? 28.474 -20.608 -32.245 1.00 86.44 277 ILE A N 1
ATOM 2193 C CA . ILE A 1 277 ? 29.740 -21.166 -32.749 1.00 86.44 277 ILE A CA 1
ATOM 2194 C C . ILE A 1 277 ? 29.879 -20.919 -34.255 1.00 86.44 277 ILE A C 1
ATOM 2196 O O . ILE A 1 277 ? 30.949 -20.515 -34.708 1.00 86.44 277 ILE A O 1
ATOM 2200 N N . MET A 1 278 ? 28.809 -21.135 -35.024 1.00 84.00 278 MET A N 1
ATOM 2201 C CA . MET A 1 278 ? 28.803 -20.873 -36.463 1.0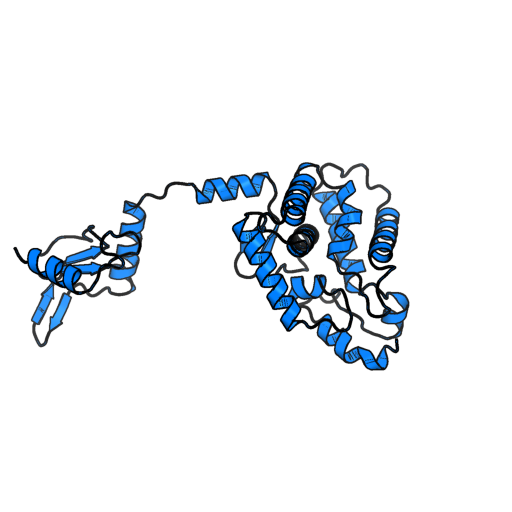0 84.00 278 MET A CA 1
ATOM 2202 C C . MET A 1 278 ? 29.063 -19.388 -36.761 1.00 84.00 278 MET A C 1
ATOM 2204 O O . MET A 1 278 ? 29.960 -19.074 -37.541 1.00 84.00 278 MET A O 1
ATOM 2208 N N . ASP A 1 279 ? 28.368 -18.476 -36.079 1.00 80.50 279 ASP A N 1
ATOM 2209 C CA . ASP A 1 279 ? 28.520 -17.026 -36.267 1.00 80.50 279 ASP A CA 1
ATOM 2210 C C . ASP A 1 279 ? 29.916 -16.530 -35.842 1.00 80.50 279 ASP A C 1
ATOM 2212 O O . ASP A 1 279 ? 30.475 -15.606 -36.441 1.00 80.50 279 ASP A O 1
ATOM 2216 N N . SER A 1 280 ? 30.539 -17.180 -34.854 1.00 80.94 280 SER A N 1
ATOM 2217 C CA . SER A 1 280 ? 31.930 -16.908 -34.479 1.00 80.94 280 SER A CA 1
ATOM 2218 C C . SER A 1 280 ? 32.934 -17.338 -35.554 1.00 80.94 280 SER A C 1
ATOM 2220 O O . SER A 1 280 ? 34.007 -16.745 -35.631 1.00 80.94 280 SER A O 1
ATOM 2222 N N . GLN A 1 281 ? 32.629 -18.364 -36.353 1.00 74.31 281 GLN A N 1
ATOM 2223 C CA . GLN A 1 281 ? 33.522 -18.868 -37.402 1.00 74.31 281 GLN A CA 1
ATOM 2224 C C . GLN A 1 281 ? 33.399 -18.084 -38.711 1.00 74.31 281 GLN A C 1
ATOM 2226 O O . GLN A 1 281 ? 34.392 -17.946 -39.417 1.00 74.31 281 GLN A O 1
ATOM 2231 N N . VAL A 1 282 ? 32.212 -17.550 -39.017 1.00 64.56 282 VAL A N 1
ATOM 2232 C CA . VAL A 1 282 ? 31.971 -16.705 -40.203 1.00 64.56 282 VAL A CA 1
ATOM 2233 C C . VAL A 1 282 ? 32.688 -15.354 -40.087 1.00 64.56 282 VAL A C 1
ATOM 2235 O O . VAL A 1 282 ? 33.125 -14.793 -41.083 1.00 64.56 282 VAL A O 1
ATOM 2238 N N . ASN A 1 283 ? 32.891 -14.858 -38.866 1.00 56.25 283 ASN A N 1
ATOM 2239 C CA . ASN A 1 283 ? 33.592 -13.600 -38.591 1.00 56.25 283 ASN A CA 1
ATOM 2240 C C . ASN A 1 283 ? 35.139 -13.685 -38.657 1.00 56.25 283 ASN A C 1
ATOM 2242 O O . ASN A 1 283 ? 35.800 -12.753 -38.202 1.00 56.25 283 ASN A O 1
ATOM 2246 N N . ASN A 1 284 ? 35.705 -14.781 -39.187 1.00 51.09 284 ASN A N 1
ATOM 2247 C CA . ASN A 1 284 ? 37.154 -15.006 -39.347 1.00 51.09 284 ASN A CA 1
ATOM 2248 C C . ASN A 1 284 ? 37.730 -14.573 -40.719 1.00 51.09 284 ASN A C 1
ATOM 2250 O O . ASN A 1 284 ? 38.873 -14.928 -41.017 1.00 51.09 284 ASN A O 1
ATOM 2254 N N . GLU A 1 285 ? 36.976 -13.848 -41.552 1.00 40.28 285 GLU A N 1
ATOM 2255 C CA . GLU A 1 285 ? 37.518 -13.145 -42.736 1.00 40.28 285 GLU A CA 1
ATOM 2256 C C . GLU A 1 285 ? 38.079 -11.762 -42.374 1.00 40.28 285 GLU A C 1
ATOM 2258 O O . GLU A 1 285 ? 39.142 -11.409 -42.937 1.00 40.28 285 GLU A O 1
#

Secondary structure (DSSP, 8-state):
--HHHHHHHHHHHT--SS--TT-----SHHHHHHHTTS-HHHHHHHHHHHHHHHHHSTTTTS-TTHHHHHHHHHHHHHHTTTTS-TTB---GGGHHHHHGGGS-HHHHHHHHHHHHHHHHTSS--HHHHHHHHHHHHHTT-TTS--SHHHHHHHH--BTT--HHHHHHHHHHHHHHHHHTTSEEEETTEEEE--HHHHHHHHHHHHSPP-HHHHHHHHHHIIIIII----EEEETTEEEEEEEEETTEEES---SSEEEEEPPTTSTTTT--HHHHHHHHHHTT-

Foldseek 3Di:
DQCVVLVVLQQVLFDDDPFDPQQTFDDDPVSCVVAPLETRNLVVLVLVLLVVLLVPAPLVPPPPPVPVLVVVLVVQQCVVCVVPDPQWHRQNLSSLVSCVVSHDPQLVVLLVVLVVCQVVVVLAHPVLSSLLSVLSSCQPPPRQFQFLQSSLSSGDTGSPDDSVVSSVVVVSSQVSCVVVQQWDDDPRGIHGATPVRSVVVVCVVPDDDDVVVVQVVVQCCVCVPVNVDQWDDDPPDTHGEWEEEAPDTDDDDPLGHYDYDYDPPHPCPPPDPVVVVVVNVVSND

Radius of gyration: 27.89 Å; chains: 1; bounding box: 75×51×74 Å